Protein AF-A0A9W9ZN66-F1 (afdb_monomer)

Sequence (258 aa):
MEPLLRRCVFSQPGNLDSSRASLVVFNRKEPYQWNRPKGHKHRVNIYQVVLPGTAGQPAITRLIDTRTTAAQGTESFDIRPAVEHWALNRDENFGLEVHLVTNGDSPSVHVNTDDEATTDRKPHLVTFSHDGTQHVYRRRKRRNTGNRPITKASSYCQRLPLYVNFVEVGWNDWIVAPPGYHAFYCNGECPFPIADHLNTTNHAIVQTLMNSVNADLVPRACCVPTTLNPISMLFMNEHTKVVLKNYQDMEVDGCGCR

pLDDT: mean 73.58, std 19.24, range [23.36, 97.44]

Radius of gyration: 25.67 Å; Cα contacts (8 Å, |Δi|>4): 445; chains: 1; bounding box: 67×59×75 Å

Nearest PDB structures (foldseek):
  6z3j-assembly1_A  TM=9.635E-01  e=3.483E-13  Homo sapiens
  7zjf-assembly1_A  TM=9.605E-01  e=2.970E-13  Homo sapiens
  1lx5-assembly1_A-2  TM=9.815E-01  e=1.624E-12  Homo sapiens
  3qb4-assembly3_C  TM=9.675E-01  e=2.483E-12  Homo sapiens
  7zjf-assembly1_B  TM=9.344E-01  e=1.385E-12  Homo sapiens

InterPro domains:
  IPR001111 TGF-beta, propeptide [PF00688] (19-128)
  IPR001839 Transforming growth factor-beta, C-terminal [PF00019] (157-257)
  IPR001839 Transforming growth factor-beta, C-terminal [PS51362] (139-258)
  IPR001839 Transforming growth factor-beta, C-terminal [SM00204] (157-258)
  IPR015615 Transforming growth factor-beta-like [PTHR11848] (15-258)
  IPR017948 Transforming growth factor beta, conserved site [PS00250] (175-190)
  IPR029034 Cystine-knot cytokine [G3DSA:2.10.90.10] (145-258)
  IPR029034 Cystine-knot cytokine [SSF57501] (152-258)

Foldseek 3Di:
DDDPWDFDQDDDDLDAPFPFKKKKAFDDDDPPPPDDPQDWKKKKWKWAQQAPADVPGHTDIDTQFMDTDSDGTMDITTPVVVNVVCSVVVVRRRGMTMWIGTDDDDTPDDQDPPVPPDPVRDIDMDTDGDPDPDDPPPPPDPDDPDPDPPPPPFDAKDWAWDKAQCVVVVNVVWWVDDRIGTAIFIGGDQAPPGDPVQPDDPVQNVQNVVCVVPVVPGPHFGKGAPDAAWDWTWTQDPVRDTDIDIDTRRHGDHIHTD

Structure (mmCIF, N/CA/C/O backbone):
data_AF-A0A9W9ZN66-F1
#
_entry.id   AF-A0A9W9ZN66-F1
#
loop_
_atom_site.group_PDB
_atom_site.id
_atom_site.type_symbol
_atom_site.label_atom_id
_atom_site.label_alt_id
_atom_site.label_comp_id
_atom_site.label_asym_id
_atom_site.label_entity_id
_atom_site.label_seq_id
_atom_site.pdbx_PDB_ins_code
_atom_site.Cartn_x
_atom_site.Cartn_y
_atom_site.Cartn_z
_atom_site.occupancy
_atom_site.B_iso_or_equiv
_atom_site.auth_seq_id
_atom_site.auth_comp_id
_atom_site.auth_asym_id
_atom_site.auth_atom_id
_atom_site.pdbx_PDB_model_num
ATOM 1 N N . MET A 1 1 ? 19.916 22.962 -36.634 1.00 24.89 1 MET A N 1
ATOM 2 C CA . MET A 1 1 ? 20.246 21.842 -35.730 1.00 24.89 1 MET A CA 1
ATOM 3 C C . MET A 1 1 ? 19.047 21.652 -34.828 1.00 24.89 1 MET A C 1
ATOM 5 O O . MET A 1 1 ? 18.787 22.520 -34.006 1.00 24.89 1 MET A O 1
ATOM 9 N N . GLU A 1 2 ? 18.249 20.620 -35.086 1.00 23.36 2 GLU A N 1
ATOM 10 C CA . GLU A 1 2 ? 17.071 20.311 -34.273 1.00 23.36 2 GLU A CA 1
ATOM 11 C C . GLU A 1 2 ? 17.513 19.841 -32.880 1.00 23.36 2 GLU A C 1
ATOM 13 O O . GLU A 1 2 ? 18.383 18.969 -32.785 1.00 23.36 2 GLU A O 1
ATOM 18 N N . PRO A 1 3 ? 16.958 20.403 -31.795 1.00 26.00 3 PRO A N 1
ATOM 19 C CA . PRO A 1 3 ? 17.178 19.859 -30.468 1.00 26.00 3 PRO A CA 1
ATOM 20 C C . PRO A 1 3 ? 16.504 18.486 -30.401 1.00 26.00 3 PRO A C 1
ATOM 22 O O . PRO A 1 3 ? 15.332 18.347 -30.750 1.00 26.00 3 PRO A O 1
ATOM 25 N N . LEU A 1 4 ? 17.240 17.464 -29.959 1.00 33.03 4 LEU A N 1
ATOM 26 C CA . LEU A 1 4 ? 16.703 16.125 -29.708 1.00 33.03 4 LEU A CA 1
ATOM 27 C C . LEU A 1 4 ? 15.744 16.173 -28.503 1.00 33.03 4 LEU A C 1
ATOM 29 O O . LEU A 1 4 ? 16.100 15.792 -27.389 1.00 33.03 4 LEU A O 1
ATOM 33 N N . LEU A 1 5 ? 14.519 16.657 -28.727 1.00 36.25 5 LEU A N 1
ATOM 34 C CA . LEU A 1 5 ? 13.386 16.503 -27.820 1.00 36.25 5 LEU A CA 1
ATOM 35 C C . LEU A 1 5 ? 13.066 15.009 -27.720 1.00 36.25 5 LEU A C 1
ATOM 37 O O . LEU A 1 5 ? 12.638 14.387 -28.694 1.00 36.25 5 LEU A O 1
ATOM 41 N N . ARG A 1 6 ? 13.273 14.413 -26.545 1.00 58.19 6 ARG A N 1
ATOM 42 C CA . ARG A 1 6 ? 12.904 13.015 -26.303 1.00 58.19 6 ARG A CA 1
ATOM 43 C C . ARG A 1 6 ? 11.652 12.957 -25.450 1.00 58.19 6 ARG A C 1
ATOM 45 O O . ARG A 1 6 ? 11.676 13.223 -24.253 1.00 58.19 6 ARG A O 1
ATOM 52 N N . ARG A 1 7 ? 10.560 12.617 -26.127 1.00 51.38 7 ARG A N 1
ATOM 53 C CA . ARG A 1 7 ? 9.210 12.494 -25.593 1.00 51.38 7 ARG A CA 1
ATOM 54 C C . ARG A 1 7 ? 9.009 11.071 -25.086 1.00 51.38 7 ARG A C 1
ATOM 56 O O . ARG A 1 7 ? 8.934 10.138 -25.882 1.00 51.38 7 ARG A O 1
ATOM 63 N N . CYS A 1 8 ? 8.950 10.894 -23.771 1.00 55.22 8 CYS A N 1
ATOM 64 C CA . CYS A 1 8 ? 8.661 9.588 -23.180 1.00 55.22 8 CYS A CA 1
ATOM 65 C C . CYS A 1 8 ? 7.147 9.447 -23.001 1.00 55.22 8 CYS A C 1
ATOM 67 O O . CYS A 1 8 ? 6.567 10.138 -22.164 1.00 55.22 8 CYS A O 1
ATOM 69 N N . VAL A 1 9 ? 6.509 8.576 -23.787 1.00 55.25 9 VAL A N 1
ATOM 70 C CA . VAL A 1 9 ? 5.092 8.220 -23.616 1.00 55.25 9 VAL A CA 1
ATOM 71 C C . VAL A 1 9 ? 5.032 6.892 -22.873 1.00 55.25 9 VAL A C 1
ATOM 73 O O . VAL A 1 9 ? 5.462 5.863 -23.390 1.00 55.25 9 VAL A O 1
ATOM 76 N N . PHE A 1 10 ? 4.527 6.920 -21.644 1.00 58.47 10 PHE A N 1
ATOM 77 C CA . PHE A 1 10 ? 4.387 5.728 -20.812 1.00 58.47 10 PHE A CA 1
ATOM 78 C C . PHE A 1 10 ? 2.980 5.141 -20.972 1.00 58.47 10 PHE A C 1
ATOM 80 O O . PHE A 1 10 ? 1.990 5.873 -20.915 1.00 58.47 10 PHE A O 1
ATOM 87 N N . SER A 1 11 ? 2.881 3.820 -21.152 1.00 51.31 11 SER A N 1
ATOM 88 C CA . SER A 1 11 ? 1.603 3.099 -21.131 1.00 51.31 11 SER A CA 1
ATOM 89 C C . SER A 1 11 ? 1.054 3.050 -19.702 1.00 51.31 11 SER A C 1
ATOM 91 O O . SER A 1 11 ? 1.737 2.558 -18.804 1.00 51.31 11 SER A O 1
ATOM 93 N N . GLN A 1 12 ? -0.163 3.554 -19.477 1.00 54.62 12 GLN A N 1
ATOM 94 C CA . GLN A 1 12 ? -0.757 3.606 -18.136 1.00 54.62 12 GLN A CA 1
ATOM 95 C C . GLN A 1 12 ? -1.215 2.226 -17.620 1.00 54.62 12 GLN A C 1
ATOM 97 O O . GLN A 1 12 ? -1.809 1.456 -18.383 1.00 54.62 12 GLN A O 1
ATOM 102 N N . PRO A 1 13 ? -1.048 1.938 -16.313 1.00 47.19 13 PRO A N 1
ATOM 103 C CA . PRO A 1 13 ? -1.754 0.851 -15.645 1.00 47.19 13 PRO A CA 1
ATOM 104 C C . PRO A 1 13 ? -3.253 1.177 -15.509 1.00 47.19 13 PRO A C 1
ATOM 106 O O . PRO A 1 13 ? -3.644 2.313 -15.255 1.00 47.19 13 PRO A O 1
ATOM 109 N N . GLY A 1 14 ? -4.110 0.172 -15.707 1.00 44.06 14 GLY A N 1
ATOM 110 C CA . GLY A 1 14 ? -5.547 0.334 -15.971 1.00 44.06 14 GLY A CA 1
ATOM 111 C C . GLY A 1 14 ? -6.444 0.816 -14.821 1.00 44.06 14 GLY A C 1
ATOM 112 O O . GLY A 1 14 ? -7.658 0.854 -15.017 1.00 44.06 14 GLY A O 1
ATOM 113 N N . ASN A 1 15 ? -5.901 1.163 -13.653 1.00 50.00 15 ASN A N 1
ATOM 114 C CA . ASN A 1 15 ? -6.673 1.670 -12.519 1.00 50.00 15 ASN A CA 1
ATOM 115 C C . ASN A 1 15 ? -5.752 2.512 -11.629 1.00 50.00 15 ASN A C 1
ATOM 117 O O . ASN A 1 15 ? -4.824 1.972 -11.033 1.00 50.00 15 ASN A O 1
ATOM 121 N N . LEU A 1 16 ? -5.938 3.831 -11.611 1.00 50.59 16 LEU A N 1
ATOM 122 C CA . LEU A 1 16 ? -4.924 4.741 -11.094 1.00 50.59 16 LEU A CA 1
ATOM 123 C C . LEU A 1 16 ? -5.516 5.757 -10.122 1.00 50.59 16 LEU A C 1
ATOM 125 O O . LEU A 1 16 ? -5.744 6.909 -10.470 1.00 50.59 16 LEU A O 1
ATOM 129 N N . ASP A 1 17 ? -5.734 5.317 -8.888 1.00 53.12 17 ASP A N 1
ATOM 130 C CA .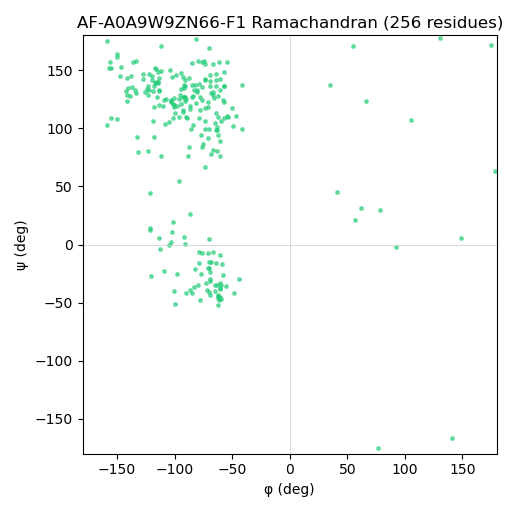 ASP A 1 17 ? -5.866 6.221 -7.746 1.00 53.12 17 ASP A CA 1
ATOM 131 C C . ASP A 1 17 ? -4.451 6.465 -7.190 1.00 53.12 17 ASP A C 1
ATOM 133 O O . ASP A 1 17 ? -3.983 5.773 -6.280 1.00 53.12 17 ASP A O 1
ATOM 137 N N . SER A 1 18 ? -3.675 7.309 -7.886 1.00 52.31 18 SER A N 1
ATOM 138 C CA . SER A 1 18 ? -2.222 7.419 -7.683 1.00 52.31 18 SER A CA 1
ATOM 139 C C . SER A 1 18 ? -1.896 8.222 -6.424 1.00 52.31 18 SER A C 1
ATOM 141 O O . SER A 1 18 ? -1.729 9.435 -6.480 1.00 52.31 18 SER A O 1
ATOM 143 N N . SER A 1 19 ? -1.695 7.552 -5.291 1.00 56.56 19 SER A N 1
ATOM 144 C CA . SER A 1 19 ? -1.222 8.213 -4.065 1.00 56.56 19 SER A CA 1
ATOM 145 C C . SER A 1 19 ? 0.157 8.874 -4.253 1.00 56.56 19 SER A C 1
ATOM 147 O O . SER A 1 19 ? 0.413 9.940 -3.692 1.00 56.56 19 SER A O 1
ATOM 149 N N . ARG A 1 20 ? 1.031 8.291 -5.092 1.00 67.69 20 ARG A N 1
ATOM 150 C CA . ARG A 1 20 ? 2.332 8.849 -5.526 1.00 67.69 20 ARG A CA 1
ATOM 151 C C . ARG A 1 20 ? 2.664 8.419 -6.957 1.00 67.69 20 ARG A C 1
ATOM 153 O O . ARG A 1 20 ? 2.377 7.284 -7.326 1.00 67.69 20 ARG A O 1
ATOM 160 N N . ALA A 1 21 ? 3.314 9.278 -7.743 1.00 75.88 21 ALA A N 1
ATOM 161 C CA . ALA A 1 21 ? 3.924 8.891 -9.017 1.00 75.88 21 ALA A CA 1
ATOM 162 C C . ALA A 1 21 ? 5.274 9.586 -9.206 1.00 75.88 21 ALA A C 1
ATOM 164 O O . ALA A 1 21 ? 5.394 10.787 -8.966 1.00 75.88 21 ALA A O 1
ATOM 165 N N . SER A 1 22 ? 6.294 8.847 -9.634 1.00 81.88 22 SER A N 1
ATOM 166 C CA . SER A 1 22 ? 7.646 9.380 -9.774 1.00 81.88 22 SER A CA 1
ATOM 167 C C . SER A 1 22 ? 8.323 8.934 -11.065 1.00 81.88 22 SER A C 1
ATOM 169 O O . SER A 1 22 ? 8.270 7.762 -11.436 1.00 81.88 22 SER A O 1
ATOM 171 N N . LEU A 1 23 ? 8.979 9.882 -11.735 1.00 79.19 23 LEU A N 1
ATOM 172 C CA . LEU A 1 23 ? 9.873 9.622 -12.858 1.00 79.19 23 LEU A CA 1
ATOM 173 C C . LEU A 1 23 ? 11.290 9.460 -12.324 1.00 79.19 23 LEU A C 1
ATOM 175 O O . LEU A 1 23 ? 11.797 10.341 -11.628 1.00 79.19 23 LEU A O 1
ATOM 179 N N . VAL A 1 24 ? 11.931 8.355 -12.680 1.00 77.12 24 VAL A N 1
ATOM 180 C CA . VAL A 1 24 ? 13.299 8.049 -12.269 1.00 77.12 24 VAL A CA 1
ATOM 181 C C . VAL A 1 24 ? 14.254 8.321 -13.433 1.00 77.12 24 VAL A C 1
ATOM 183 O O . VAL A 1 24 ? 14.090 7.755 -14.513 1.00 77.12 24 VAL A O 1
ATOM 186 N N . VAL A 1 25 ? 15.248 9.193 -13.231 1.00 72.56 25 VAL A N 1
ATOM 187 C CA . VAL A 1 25 ? 16.230 9.612 -14.250 1.00 72.56 25 VAL A CA 1
ATOM 188 C C . VAL A 1 25 ? 17.650 9.329 -13.760 1.00 72.56 25 VAL A C 1
ATOM 190 O O . VAL A 1 25 ? 17.991 9.618 -12.615 1.00 72.56 25 VAL A O 1
ATOM 193 N N . PHE A 1 26 ? 18.500 8.784 -14.632 1.00 66.38 26 PHE A N 1
ATOM 194 C CA . PHE A 1 26 ? 19.890 8.455 -14.312 1.00 66.38 26 PHE A CA 1
ATOM 195 C C . PHE A 1 26 ? 20.869 9.518 -14.836 1.00 66.38 26 PHE A C 1
ATOM 197 O O . PHE A 1 26 ? 20.876 9.819 -16.031 1.00 66.38 26 PHE A O 1
ATOM 204 N N . ASN A 1 27 ? 21.726 10.057 -13.961 1.00 64.88 27 ASN A N 1
ATOM 205 C CA . ASN A 1 27 ? 22.726 11.073 -14.303 1.00 64.88 27 ASN A CA 1
ATOM 206 C C . ASN A 1 27 ? 24.150 10.481 -14.415 1.00 64.88 27 ASN A C 1
ATOM 208 O O . ASN A 1 27 ? 24.675 9.908 -13.453 1.00 64.88 27 ASN A O 1
ATOM 212 N N . ARG A 1 28 ? 24.813 10.657 -15.569 1.00 58.59 28 ARG A N 1
ATOM 213 C CA . ARG A 1 28 ? 26.176 10.156 -15.855 1.00 58.59 28 ARG A CA 1
ATOM 214 C C . ARG A 1 28 ? 27.227 11.267 -15.661 1.00 58.59 28 ARG A C 1
ATOM 216 O O . ARG A 1 28 ? 26.979 12.406 -16.029 1.00 58.59 28 ARG A O 1
ATOM 223 N N . LYS A 1 29 ? 28.446 10.940 -15.186 1.00 48.53 29 LYS A N 1
ATOM 224 C CA . LYS A 1 29 ? 29.627 11.809 -15.429 1.00 48.53 29 LYS A CA 1
ATOM 225 C C . LYS A 1 29 ? 30.209 11.506 -16.800 1.00 48.53 29 LYS A C 1
ATOM 227 O O . LYS A 1 29 ? 30.467 10.343 -17.112 1.00 48.53 29 LYS A O 1
ATOM 232 N N . GLU A 1 30 ? 30.498 12.545 -17.570 1.00 50.84 30 GLU A N 1
ATOM 233 C CA . GLU A 1 30 ? 31.308 12.394 -18.772 1.00 50.84 30 GLU A CA 1
ATOM 234 C C . GLU A 1 30 ? 32.741 11.942 -18.428 1.00 50.84 30 GLU A C 1
ATOM 236 O O . GLU A 1 30 ? 33.352 12.482 -17.501 1.00 50.84 30 GLU A O 1
ATOM 241 N N . PRO A 1 31 ? 33.308 10.978 -19.176 1.00 40.44 31 PRO A N 1
ATOM 242 C CA . PRO A 1 31 ? 34.601 10.369 -18.856 1.00 40.44 31 PRO A CA 1
ATOM 243 C C . PRO A 1 31 ? 35.828 11.281 -19.067 1.00 40.44 31 PRO A C 1
ATOM 245 O O . PRO A 1 31 ? 36.924 10.908 -18.656 1.00 40.44 31 PRO A O 1
ATOM 248 N N . TYR A 1 32 ? 35.676 12.473 -19.655 1.00 42.94 32 TYR A N 1
ATOM 249 C CA . TYR A 1 32 ? 36.801 13.353 -20.019 1.00 42.94 32 TYR A CA 1
ATOM 250 C C . TYR A 1 32 ? 37.037 14.561 -19.093 1.00 42.94 32 TYR A C 1
ATOM 252 O O . TYR A 1 32 ? 37.957 15.342 -19.327 1.00 42.94 32 TYR A O 1
ATOM 260 N N . GLN A 1 33 ? 36.269 14.735 -18.014 1.00 49.53 33 GLN A N 1
ATOM 261 C CA . GLN A 1 33 ? 36.349 15.945 -17.178 1.00 49.53 33 GLN A CA 1
ATOM 262 C C . GLN A 1 33 ? 37.245 15.789 -15.930 1.00 49.53 33 GLN A C 1
ATOM 264 O O . GLN A 1 33 ? 36.816 16.066 -14.812 1.00 49.53 33 GLN A O 1
ATOM 269 N N . TRP A 1 34 ? 38.508 15.384 -16.106 1.00 45.19 34 TRP A N 1
ATOM 270 C CA . TRP A 1 34 ? 39.480 15.251 -15.001 1.00 45.19 34 TRP A CA 1
ATOM 271 C C . TRP A 1 34 ? 39.941 16.592 -14.392 1.00 45.19 34 TRP A C 1
ATOM 273 O O . TRP A 1 34 ? 40.458 16.598 -13.280 1.00 45.19 34 TRP A O 1
ATOM 283 N N . ASN A 1 35 ? 39.700 17.725 -15.070 1.00 43.06 35 ASN A N 1
ATOM 284 C CA . ASN A 1 35 ? 40.243 19.042 -14.694 1.00 43.06 35 ASN A CA 1
ATOM 285 C C . ASN A 1 35 ? 39.203 20.147 -14.415 1.00 43.06 35 ASN A C 1
ATOM 287 O O . ASN A 1 35 ? 39.575 21.318 -14.343 1.00 43.06 35 ASN A O 1
ATOM 291 N N . ARG A 1 36 ? 37.908 19.837 -14.245 1.00 47.62 36 ARG A N 1
ATOM 292 C CA . ARG A 1 36 ? 36.922 20.866 -13.849 1.00 47.62 36 ARG A CA 1
ATOM 293 C C . ARG A 1 36 ? 36.772 20.940 -12.324 1.00 47.62 36 ARG A C 1
ATOM 295 O O . ARG A 1 36 ? 36.718 19.892 -11.675 1.00 47.62 36 ARG A O 1
ATOM 302 N N . PRO A 1 37 ? 36.706 22.150 -11.731 1.00 43.03 37 PRO A N 1
ATOM 303 C CA . PRO A 1 37 ? 36.569 22.304 -10.289 1.00 43.03 37 PRO A CA 1
ATOM 304 C C . PRO A 1 37 ? 35.315 21.574 -9.790 1.00 43.03 37 PRO A C 1
ATOM 306 O O . PRO A 1 37 ? 34.245 21.635 -10.397 1.00 43.03 37 PRO A O 1
ATOM 309 N N . LYS A 1 38 ? 35.461 20.853 -8.672 1.00 49.19 38 LYS A N 1
ATOM 310 C CA . LYS A 1 38 ? 34.361 20.165 -7.984 1.00 49.19 38 LYS A CA 1
ATOM 311 C C . LYS A 1 38 ? 33.254 21.182 -7.676 1.00 49.19 38 LYS A C 1
ATOM 313 O O . LYS A 1 38 ? 33.452 22.037 -6.821 1.00 49.19 38 LYS A O 1
ATOM 318 N N . GLY A 1 39 ? 32.099 21.083 -8.343 1.00 53.22 39 GLY A N 1
ATOM 319 C CA . GLY A 1 39 ? 30.930 21.894 -7.979 1.00 53.22 39 GLY A CA 1
ATOM 320 C C . GLY A 1 39 ? 29.960 22.313 -9.084 1.00 53.22 39 GLY A C 1
ATOM 321 O O . GLY A 1 39 ? 29.039 23.068 -8.773 1.00 53.22 39 GLY A O 1
ATOM 322 N N . HIS A 1 40 ? 30.104 21.867 -10.338 1.00 61.25 40 HIS A N 1
ATOM 323 C CA . HIS A 1 40 ? 29.108 22.195 -11.364 1.00 61.25 40 HIS A CA 1
ATOM 324 C C . HIS A 1 40 ? 27.757 21.551 -11.023 1.00 61.25 40 HIS A C 1
ATOM 326 O O . HIS A 1 40 ? 27.567 20.341 -11.121 1.00 61.25 40 HIS A O 1
ATOM 332 N N . LYS A 1 41 ? 26.833 22.391 -10.555 1.00 67.19 41 LYS A N 1
ATOM 333 C CA . LYS A 1 41 ? 25.432 22.048 -10.340 1.00 67.19 41 LYS A CA 1
ATOM 334 C C . LYS A 1 41 ? 24.711 22.123 -11.679 1.00 67.19 41 LYS A C 1
ATOM 336 O O . LYS A 1 41 ? 24.849 23.112 -12.400 1.00 67.19 41 LYS A O 1
ATOM 341 N N . HIS A 1 42 ? 23.919 21.106 -11.974 1.00 72.81 42 HIS A N 1
ATOM 342 C CA . HIS A 1 42 ? 23.046 21.063 -13.139 1.00 72.81 42 HIS A CA 1
ATOM 343 C C . HIS A 1 42 ? 21.599 21.051 -12.660 1.00 72.81 42 HIS A C 1
ATOM 345 O O . HIS A 1 42 ? 21.283 20.421 -11.649 1.00 72.81 42 HIS A O 1
ATOM 351 N N . ARG A 1 43 ? 20.722 21.778 -13.352 1.00 79.00 43 ARG A N 1
ATOM 352 C CA . ARG A 1 43 ? 19.290 21.795 -13.049 1.00 79.00 43 ARG A CA 1
ATOM 353 C C . ARG A 1 43 ? 18.558 20.910 -14.047 1.00 79.00 43 ARG A C 1
ATOM 355 O O . ARG A 1 43 ? 18.644 21.140 -15.248 1.00 79.00 43 ARG A O 1
ATOM 362 N N . VAL A 1 44 ? 17.863 19.906 -13.535 1.00 81.00 44 VAL A N 1
ATOM 363 C CA . VAL A 1 44 ? 16.988 19.023 -14.301 1.00 81.00 44 VAL A CA 1
ATOM 364 C C . VAL A 1 44 ? 15.567 19.552 -14.173 1.00 81.00 44 VAL A C 1
ATOM 366 O O . VAL A 1 44 ? 15.078 19.708 -13.055 1.00 81.00 44 VAL A O 1
ATOM 369 N N . ASN A 1 45 ? 14.917 19.803 -15.303 1.00 83.81 45 ASN A N 1
ATOM 370 C CA . ASN A 1 45 ? 13.523 20.219 -15.381 1.00 83.81 45 ASN A CA 1
ATOM 371 C C . ASN A 1 45 ? 12.700 19.112 -16.048 1.00 83.81 45 ASN A C 1
ATOM 373 O O . ASN A 1 45 ? 13.083 18.618 -17.111 1.00 83.81 45 ASN A O 1
ATOM 377 N N . ILE A 1 46 ? 11.562 18.763 -15.456 1.00 84.88 46 ILE A N 1
ATOM 378 C CA . ILE A 1 46 ? 10.614 17.782 -15.989 1.00 84.88 46 ILE A CA 1
ATOM 379 C C . ILE A 1 46 ? 9.360 18.509 -16.450 1.00 84.88 46 ILE A C 1
ATOM 381 O O . ILE A 1 46 ? 8.719 19.206 -15.663 1.00 84.88 46 ILE A O 1
ATOM 385 N N . TYR A 1 47 ? 8.990 18.324 -17.711 1.00 82.31 47 TYR A N 1
ATOM 386 C CA . TYR A 1 47 ? 7.834 18.960 -18.325 1.00 82.31 47 TYR A CA 1
ATOM 387 C C . TYR A 1 47 ? 6.792 17.934 -18.775 1.00 82.31 47 TYR A C 1
ATOM 389 O O . TYR A 1 47 ? 7.127 16.910 -19.365 1.00 82.31 47 TYR A O 1
ATOM 397 N N . GLN A 1 48 ? 5.517 18.249 -18.552 1.00 84.12 48 GLN A N 1
ATOM 398 C CA . GLN A 1 48 ? 4.380 17.607 -19.204 1.00 84.12 48 GLN A CA 1
ATOM 399 C C . GLN A 1 48 ? 4.203 18.211 -20.591 1.00 84.12 48 GLN A C 1
ATOM 401 O O . GLN A 1 48 ? 4.117 19.435 -20.711 1.00 84.12 48 GLN A O 1
ATOM 406 N N . VAL A 1 49 ? 4.062 17.387 -21.624 1.00 80.75 49 VAL A N 1
ATOM 407 C CA . VAL A 1 49 ? 3.584 17.874 -22.921 1.00 80.75 49 VAL A CA 1
ATOM 408 C C . VAL A 1 49 ? 2.067 18.038 -22.823 1.00 80.75 49 VAL A C 1
ATOM 410 O O . VAL A 1 49 ? 1.351 17.068 -22.602 1.00 80.75 49 VAL A O 1
ATOM 413 N N . VAL A 1 50 ? 1.579 19.272 -22.936 1.00 82.50 50 VAL A N 1
ATOM 414 C CA . VAL A 1 50 ? 0.142 19.599 -22.896 1.00 82.50 50 VAL A CA 1
ATOM 415 C C . VAL A 1 50 ? -0.443 19.552 -24.300 1.00 82.50 50 VAL A C 1
ATOM 417 O O . VAL A 1 50 ? -1.524 19.012 -24.498 1.00 82.50 50 VAL A O 1
ATOM 420 N N . LEU A 1 51 ? 0.291 20.077 -25.285 1.00 77.06 51 LEU A N 1
ATOM 421 C CA . LEU A 1 51 ? -0.058 19.957 -26.697 1.00 77.06 51 LEU A CA 1
ATOM 422 C C . LEU A 1 51 ? 1.184 19.558 -27.497 1.00 77.06 51 LEU A C 1
ATOM 424 O O . LEU A 1 51 ? 2.235 20.191 -27.345 1.00 77.06 51 LEU A O 1
ATOM 428 N N . PRO A 1 52 ? 1.092 18.521 -28.347 1.00 77.25 52 PRO A N 1
ATOM 429 C CA . PRO A 1 52 ? 2.190 18.148 -29.221 1.00 77.25 52 PRO A CA 1
ATOM 430 C C . PRO A 1 52 ? 2.485 19.268 -30.221 1.00 77.25 52 PRO A C 1
ATOM 432 O O . PRO A 1 52 ? 1.570 19.896 -30.750 1.00 77.25 52 PRO A O 1
ATOM 435 N N . GLY A 1 53 ? 3.767 19.490 -30.508 1.00 73.69 53 GLY A N 1
ATOM 436 C CA . GLY A 1 53 ? 4.173 20.393 -31.581 1.00 73.69 53 GLY A CA 1
ATOM 437 C C . GLY A 1 53 ? 3.705 19.877 -32.943 1.00 73.69 53 GLY A C 1
ATOM 438 O O . GLY A 1 53 ? 3.650 18.668 -33.177 1.00 73.69 53 GLY A O 1
ATOM 439 N N . THR A 1 54 ? 3.377 20.798 -33.842 1.00 76.38 54 THR A N 1
ATOM 440 C CA . THR A 1 54 ? 3.088 20.513 -35.257 1.00 76.38 54 THR A CA 1
ATOM 441 C C . THR A 1 54 ? 4.197 21.104 -36.126 1.00 76.38 54 THR A C 1
ATOM 443 O O . THR A 1 54 ? 5.071 21.807 -35.622 1.00 76.38 54 THR A O 1
ATOM 446 N N . ALA A 1 55 ? 4.228 20.796 -37.426 1.00 64.25 55 ALA A N 1
ATOM 447 C CA . ALA A 1 55 ? 5.287 21.274 -38.316 1.00 64.25 55 ALA A CA 1
ATOM 448 C C . ALA A 1 55 ? 5.432 22.811 -38.244 1.00 64.25 55 ALA A C 1
ATOM 450 O O . ALA A 1 55 ? 4.560 23.548 -38.697 1.00 64.25 55 ALA A O 1
ATOM 451 N N . GLY A 1 56 ? 6.535 23.283 -37.651 1.00 66.62 56 GLY A N 1
ATOM 452 C CA . GLY A 1 56 ? 6.840 24.708 -37.468 1.00 66.62 56 GLY A CA 1
ATOM 453 C C . GLY A 1 56 ? 6.385 25.336 -36.142 1.00 66.62 56 GLY A C 1
ATOM 454 O O . GLY A 1 56 ? 6.697 26.502 -35.909 1.00 66.62 56 GLY A O 1
ATOM 455 N N . GLN A 1 57 ? 5.706 24.600 -35.256 1.00 71.12 57 GLN A N 1
ATOM 456 C CA . GLN A 1 57 ? 5.301 25.077 -33.928 1.00 71.12 57 GLN A CA 1
ATOM 457 C C . GLN A 1 57 ? 5.848 24.166 -32.817 1.00 71.12 57 GLN A C 1
ATOM 459 O O . GLN A 1 57 ? 5.654 22.948 -32.880 1.00 71.12 57 GLN A O 1
ATOM 464 N N . PRO A 1 58 ? 6.520 24.721 -31.787 1.00 73.88 58 PRO A N 1
ATOM 465 C CA . PRO A 1 58 ? 7.028 23.923 -30.678 1.00 73.88 58 PRO A CA 1
ATOM 466 C C . PRO A 1 58 ? 5.878 23.328 -29.859 1.00 73.88 58 PRO A C 1
ATOM 468 O O . PRO A 1 58 ? 4.770 23.866 -29.826 1.00 73.88 58 PRO A O 1
ATOM 471 N N . ALA A 1 59 ? 6.154 22.217 -29.177 1.00 74.88 59 ALA A N 1
ATOM 472 C CA . ALA A 1 59 ? 5.210 21.635 -28.234 1.00 74.88 59 ALA A CA 1
ATOM 473 C C . ALA A 1 59 ? 4.903 22.621 -27.098 1.00 74.88 59 ALA A C 1
ATOM 475 O O . ALA A 1 59 ? 5.789 23.332 -26.617 1.00 74.88 59 ALA A O 1
ATOM 476 N N . ILE A 1 60 ? 3.647 22.652 -26.649 1.00 77.94 60 ILE A N 1
ATOM 477 C CA . ILE A 1 60 ? 3.269 23.420 -25.463 1.00 77.94 60 ILE A CA 1
ATOM 478 C C . ILE A 1 60 ? 3.494 22.523 -24.257 1.00 77.94 60 ILE A C 1
ATOM 480 O O . ILE A 1 60 ? 2.847 21.485 -24.106 1.00 77.94 60 ILE A O 1
ATOM 484 N N . THR A 1 61 ? 4.416 22.940 -23.397 1.00 82.31 61 THR A N 1
ATOM 485 C CA . THR A 1 61 ? 4.872 22.163 -22.246 1.00 82.31 61 THR A CA 1
ATOM 486 C C . THR A 1 61 ? 4.602 22.885 -20.931 1.00 82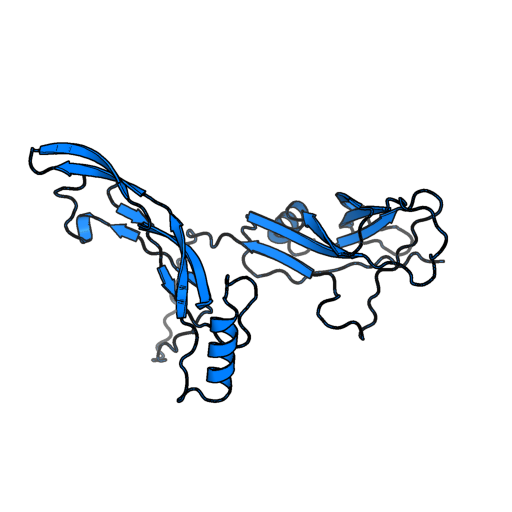.31 61 THR A C 1
ATOM 488 O O . THR A 1 61 ? 4.760 24.103 -20.843 1.00 82.31 61 THR A O 1
ATOM 491 N N . ARG A 1 62 ? 4.277 22.138 -19.874 1.00 84.62 62 ARG A N 1
ATOM 492 C CA . ARG A 1 62 ? 4.100 22.643 -18.506 1.00 84.62 62 ARG A CA 1
ATOM 493 C C . ARG A 1 62 ? 5.165 22.049 -17.590 1.00 84.62 62 ARG A C 1
ATOM 495 O O . ARG A 1 62 ? 5.297 20.834 -17.536 1.00 84.62 62 ARG A O 1
ATOM 502 N N . LEU A 1 63 ? 5.904 22.882 -16.856 1.00 84.62 63 LEU A N 1
ATOM 503 C CA . LEU A 1 63 ? 6.875 22.401 -15.864 1.00 84.62 63 LEU A CA 1
ATOM 504 C C . LEU A 1 63 ? 6.135 21.681 -14.727 1.00 84.62 63 LEU A C 1
ATOM 506 O O . LEU A 1 63 ? 5.218 22.258 -14.140 1.00 84.62 63 LEU A O 1
ATOM 510 N N . ILE A 1 64 ? 6.531 20.443 -14.434 1.00 86.75 64 ILE A N 1
ATOM 511 C CA . ILE A 1 64 ? 5.983 19.635 -13.339 1.00 86.75 64 ILE A CA 1
ATOM 512 C C . ILE A 1 64 ? 6.911 19.693 -12.124 1.00 86.75 64 ILE A C 1
ATOM 514 O O . ILE A 1 64 ? 6.456 20.007 -11.029 1.00 86.75 64 ILE A O 1
ATOM 518 N N . ASP A 1 65 ? 8.204 19.422 -12.322 1.00 85.50 65 ASP A N 1
ATOM 519 C CA . ASP A 1 65 ? 9.189 19.348 -11.239 1.00 85.50 65 ASP A CA 1
ATOM 520 C C . ASP A 1 65 ? 10.571 19.834 -11.709 1.00 85.50 65 ASP A C 1
ATOM 522 O O . ASP A 1 65 ? 10.905 19.771 -12.896 1.00 85.50 65 ASP A O 1
ATOM 526 N N . THR A 1 66 ? 11.383 20.342 -10.782 1.00 88.25 66 THR A N 1
ATOM 527 C CA . THR A 1 66 ? 12.746 20.826 -11.036 1.00 88.25 66 THR A CA 1
ATOM 528 C C . THR A 1 66 ? 13.673 20.480 -9.877 1.00 88.25 66 THR A C 1
ATOM 530 O O . THR A 1 66 ? 13.406 20.815 -8.724 1.00 88.25 66 THR A O 1
ATOM 533 N N . ARG A 1 67 ? 14.851 19.927 -10.180 1.00 83.00 67 ARG A N 1
ATOM 534 C CA . ARG A 1 67 ? 15.881 19.639 -9.173 1.00 83.00 67 ARG A CA 1
ATOM 535 C C . ARG A 1 67 ? 17.261 20.074 -9.634 1.00 83.00 67 ARG A C 1
ATOM 537 O O . ARG A 1 67 ? 17.698 19.762 -10.736 1.00 83.00 67 ARG A O 1
ATOM 544 N N . THR A 1 68 ? 17.980 20.756 -8.749 1.00 82.06 68 THR A N 1
ATOM 545 C CA . THR A 1 68 ? 19.396 21.074 -8.943 1.00 82.06 68 THR A CA 1
ATOM 546 C C . THR A 1 68 ? 20.242 19.984 -8.300 1.00 82.06 68 THR A C 1
ATOM 548 O O . THR A 1 68 ? 20.241 19.855 -7.078 1.00 82.06 68 THR A O 1
ATOM 551 N N . THR A 1 69 ? 20.977 19.218 -9.103 1.00 73.44 69 THR A N 1
ATOM 552 C CA . THR A 1 69 ? 21.839 18.129 -8.632 1.00 73.44 69 THR A CA 1
ATOM 553 C C . THR A 1 69 ? 23.300 18.372 -9.014 1.00 73.44 69 THR A C 1
ATOM 555 O O . THR A 1 69 ? 23.617 18.919 -10.072 1.00 73.44 69 THR A O 1
ATOM 558 N N . ALA A 1 70 ? 24.200 18.014 -8.101 1.00 63.53 70 ALA A N 1
ATOM 559 C CA . ALA A 1 70 ? 25.653 18.006 -8.303 1.00 63.53 70 ALA A CA 1
ATOM 560 C C . ALA A 1 70 ? 26.220 16.577 -8.279 1.00 63.53 70 ALA A C 1
ATOM 562 O O . ALA A 1 70 ? 27.428 16.385 -8.431 1.00 63.53 70 ALA A O 1
ATOM 563 N N . ALA A 1 71 ? 25.364 15.586 -8.010 1.00 55.06 71 ALA A N 1
ATOM 564 C CA . ALA A 1 71 ? 25.758 14.225 -7.699 1.00 55.06 71 ALA A CA 1
ATOM 565 C C . ALA A 1 71 ? 25.522 13.290 -8.890 1.00 55.06 71 ALA A C 1
ATOM 567 O O . ALA A 1 71 ? 24.632 13.488 -9.718 1.00 55.06 71 ALA A O 1
ATOM 568 N N . GLN A 1 72 ? 26.361 12.259 -8.964 1.00 62.16 72 GLN A N 1
ATOM 569 C CA . GLN A 1 72 ? 26.147 11.115 -9.843 1.00 62.16 72 GLN A CA 1
ATOM 570 C C . GLN A 1 72 ? 25.128 10.184 -9.200 1.00 62.16 72 GLN A C 1
ATOM 572 O O . GLN A 1 72 ? 25.240 9.907 -8.006 1.00 62.16 72 GLN A O 1
ATOM 577 N N . GLY A 1 73 ? 24.202 9.656 -9.994 1.00 64.44 73 GLY A N 1
ATOM 578 C CA . GLY A 1 73 ? 23.250 8.662 -9.522 1.00 64.44 73 GLY A CA 1
ATOM 579 C C . GLY A 1 73 ? 21.852 8.854 -10.081 1.00 64.44 73 GLY A C 1
ATOM 580 O O . GLY A 1 73 ? 21.631 9.574 -11.057 1.00 64.44 73 GLY A O 1
ATOM 581 N N . THR A 1 74 ? 20.927 8.148 -9.449 1.00 70.75 74 THR A N 1
ATOM 582 C CA . THR A 1 74 ? 19.518 8.115 -9.809 1.00 70.75 74 THR A CA 1
ATOM 583 C C . THR A 1 74 ? 18.761 9.200 -9.053 1.00 70.75 74 THR A C 1
ATOM 585 O O . THR A 1 74 ? 18.825 9.268 -7.827 1.00 70.75 74 THR A O 1
ATOM 588 N N . GLU A 1 75 ? 18.021 10.025 -9.783 1.00 77.81 75 GLU A N 1
ATOM 589 C CA . GLU A 1 75 ? 17.168 11.080 -9.239 1.00 77.81 75 GLU A CA 1
ATOM 590 C C . GLU A 1 75 ? 15.699 10.746 -9.512 1.00 77.81 75 GLU A C 1
ATOM 592 O O . GLU A 1 75 ? 15.363 10.202 -10.565 1.00 77.81 75 GLU A O 1
ATOM 597 N N . SER A 1 76 ? 14.822 11.071 -8.561 1.00 81.44 76 SER A N 1
ATOM 598 C CA . SER A 1 76 ? 13.371 10.889 -8.689 1.00 81.44 76 SER A CA 1
ATOM 599 C C . SER A 1 76 ? 12.655 12.235 -8.690 1.00 81.44 76 SER A C 1
ATOM 601 O O . SER A 1 76 ? 13.008 13.128 -7.917 1.00 81.44 76 SER A O 1
ATOM 603 N N . PHE A 1 77 ? 11.653 12.356 -9.557 1.00 84.44 77 PHE A N 1
ATOM 604 C CA . PHE A 1 77 ? 10.860 13.566 -9.767 1.00 84.44 77 PHE A CA 1
ATOM 605 C C . PHE A 1 77 ? 9.378 13.262 -9.572 1.00 84.44 77 PHE A C 1
ATOM 607 O O . PHE A 1 77 ? 8.903 12.255 -10.102 1.00 84.44 77 PHE A O 1
ATOM 614 N N . ASP A 1 78 ? 8.650 14.099 -8.829 1.00 83.75 78 ASP A N 1
ATOM 615 C CA . ASP A 1 78 ? 7.205 13.915 -8.628 1.00 83.75 78 ASP A CA 1
ATOM 616 C C . ASP A 1 78 ? 6.462 14.292 -9.912 1.00 83.75 78 ASP A C 1
ATOM 618 O O . ASP A 1 78 ? 6.509 15.431 -10.367 1.00 83.75 78 ASP A O 1
ATOM 622 N N . ILE A 1 79 ? 5.776 13.321 -10.506 1.00 86.56 79 ILE A N 1
ATOM 623 C CA . ILE A 1 79 ? 5.001 13.507 -11.740 1.00 86.56 79 ILE A CA 1
ATOM 624 C C . ILE A 1 79 ? 3.526 13.169 -11.560 1.00 86.56 79 ILE A C 1
ATOM 626 O O . ILE A 1 79 ? 2.779 13.082 -12.537 1.00 86.56 79 ILE A O 1
ATOM 630 N N . ARG A 1 80 ? 3.087 13.015 -10.310 1.00 83.25 80 ARG A N 1
ATOM 631 C CA . ARG A 1 80 ? 1.692 12.770 -9.945 1.00 83.25 80 ARG A CA 1
ATOM 632 C C . ARG A 1 80 ? 0.702 13.722 -10.627 1.00 83.25 80 ARG A C 1
ATOM 634 O O . ARG A 1 80 ? -0.263 13.192 -11.165 1.00 83.25 80 ARG A O 1
ATOM 641 N N . PRO A 1 81 ? 0.945 15.045 -10.760 1.00 85.69 81 PRO A N 1
ATOM 642 C CA . PRO A 1 81 ? -0.007 15.925 -11.443 1.00 85.69 81 PRO A CA 1
ATOM 643 C C . PRO A 1 81 ? -0.261 15.543 -12.910 1.00 85.69 81 PRO A C 1
ATOM 645 O O . PRO A 1 81 ? -1.392 15.607 -13.383 1.00 85.69 81 PRO A O 1
ATOM 648 N N . ALA A 1 82 ? 0.779 15.118 -13.638 1.00 83.00 82 AL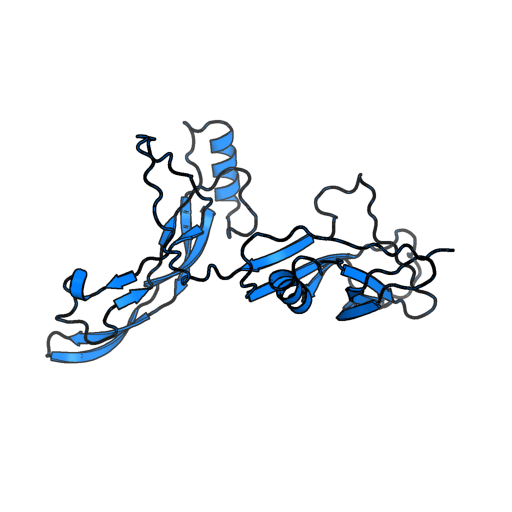A A N 1
ATOM 649 C CA . ALA A 1 82 ? 0.636 14.673 -15.025 1.00 83.00 82 ALA A CA 1
ATOM 650 C C . ALA A 1 82 ? -0.066 13.311 -15.106 1.00 83.00 82 ALA A C 1
ATOM 652 O O . ALA A 1 82 ? -0.907 13.080 -15.969 1.00 83.00 82 ALA A O 1
ATOM 653 N N . VAL A 1 83 ? 0.256 12.424 -14.169 1.00 81.62 83 VAL A N 1
ATOM 654 C CA . VAL A 1 83 ? -0.274 11.064 -14.102 1.00 81.62 83 VAL A CA 1
ATOM 655 C C . VAL A 1 83 ? -1.764 11.041 -13.722 1.00 81.62 83 VAL A C 1
ATOM 657 O O . VAL A 1 83 ? -2.529 10.310 -14.352 1.00 81.62 83 VAL A O 1
ATOM 660 N N . GLU A 1 84 ? -2.189 11.876 -12.770 1.00 80.81 84 GLU A N 1
ATOM 661 C CA . GLU A 1 84 ? -3.601 12.113 -12.423 1.00 80.81 84 GLU A CA 1
ATOM 662 C C . GLU A 1 84 ? -4.373 12.709 -13.608 1.00 80.81 84 GLU A C 1
ATOM 664 O O . GLU A 1 84 ? -5.465 12.245 -13.941 1.00 80.81 84 GLU A O 1
ATOM 669 N N . HIS A 1 85 ? -3.781 13.689 -14.302 1.00 82.25 85 HIS A N 1
ATOM 670 C CA . HIS A 1 85 ? -4.386 14.304 -15.487 1.00 82.25 85 HIS A CA 1
ATOM 671 C C . HIS A 1 85 ? -4.648 13.282 -16.598 1.00 82.25 85 HIS A C 1
ATOM 673 O O . HIS A 1 85 ? -5.750 13.227 -17.143 1.00 82.25 85 HIS A O 1
ATOM 679 N N . TRP A 1 86 ? -3.669 12.431 -16.911 1.00 81.94 86 TRP A N 1
ATOM 680 C CA . TRP A 1 86 ? -3.826 11.385 -17.927 1.00 81.94 86 TRP A CA 1
ATOM 681 C C . TRP A 1 86 ? -4.786 10.275 -17.501 1.00 81.94 86 TRP A C 1
ATOM 683 O O . TRP A 1 86 ? -5.417 9.653 -18.351 1.00 81.94 86 TRP A O 1
ATOM 693 N N . ALA A 1 87 ? -4.902 10.001 -16.196 1.00 75.44 87 ALA A N 1
ATOM 694 C CA . ALA A 1 87 ? -5.845 9.009 -15.684 1.00 75.44 87 ALA A CA 1
ATOM 695 C C . ALA A 1 87 ? -7.300 9.409 -15.978 1.00 75.44 87 ALA A C 1
ATOM 697 O O . ALA A 1 87 ? -8.124 8.544 -16.282 1.00 75.44 87 ALA A O 1
ATOM 698 N N . LEU A 1 88 ? -7.591 10.714 -15.943 1.00 77.62 88 LEU A N 1
ATOM 699 C CA . LEU A 1 88 ? -8.889 11.281 -16.311 1.00 77.62 88 LEU A CA 1
ATOM 700 C C . LEU A 1 88 ? -9.030 11.489 -17.828 1.00 77.62 88 LEU A C 1
ATOM 702 O O . LEU A 1 88 ? -10.107 11.256 -18.375 1.00 77.62 88 LEU A O 1
ATOM 706 N N . ASN A 1 89 ? -7.947 11.872 -18.513 1.00 77.75 89 ASN A N 1
ATOM 707 C CA . ASN A 1 89 ? -7.944 12.265 -19.925 1.00 77.75 89 ASN A CA 1
ATOM 708 C C . ASN A 1 89 ? -6.974 11.394 -20.742 1.00 77.75 89 ASN A C 1
ATOM 710 O O . ASN A 1 89 ? -5.843 11.788 -21.034 1.00 77.75 89 ASN A O 1
ATOM 714 N N . ARG A 1 90 ? -7.418 10.186 -21.117 1.00 69.19 90 ARG A N 1
ATOM 715 C CA . ARG A 1 90 ? -6.564 9.173 -21.775 1.00 69.19 90 ARG A CA 1
ATOM 716 C C . ARG A 1 90 ? -5.951 9.633 -23.098 1.00 69.19 90 ARG A C 1
ATOM 718 O O . ARG A 1 90 ? -4.812 9.276 -23.389 1.00 69.19 90 ARG A O 1
ATOM 725 N N . ASP A 1 91 ? -6.681 10.434 -23.869 1.00 76.50 91 ASP A N 1
ATOM 726 C CA . ASP A 1 91 ? -6.236 10.922 -25.182 1.00 76.50 91 ASP A CA 1
ATOM 727 C C . ASP A 1 91 ? -5.246 12.098 -25.082 1.00 76.50 91 ASP A C 1
ATOM 729 O O . ASP A 1 91 ? -4.655 12.506 -26.080 1.00 76.50 91 ASP A O 1
ATOM 733 N N . GLU A 1 92 ? -5.012 12.616 -23.872 1.00 79.38 92 GLU A N 1
ATOM 734 C CA . GLU A 1 92 ? -4.099 13.733 -23.604 1.00 79.38 92 GLU A CA 1
ATOM 735 C C . GLU A 1 92 ? -2.750 13.273 -23.024 1.00 79.38 92 GLU A C 1
ATOM 737 O O . GLU A 1 92 ? -1.936 14.083 -22.564 1.00 79.38 92 GLU A O 1
ATOM 742 N N . ASN A 1 93 ? -2.472 11.963 -23.045 1.00 79.12 93 ASN A N 1
ATOM 743 C CA . ASN A 1 93 ? -1.149 11.446 -22.712 1.00 79.12 93 ASN A CA 1
ATOM 744 C C . ASN A 1 93 ? -0.170 11.676 -23.862 1.00 79.12 93 ASN A C 1
ATOM 746 O O . ASN A 1 93 ? 0.123 10.817 -24.693 1.00 79.12 93 ASN A O 1
ATOM 750 N N . PHE A 1 94 ? 0.376 12.878 -23.854 1.00 78.50 94 PHE A N 1
ATOM 751 C CA . PHE A 1 94 ? 1.407 13.317 -24.762 1.00 78.50 94 PHE A CA 1
ATOM 752 C C . PHE A 1 94 ? 2.817 13.090 -24.205 1.00 78.50 94 PHE A C 1
ATOM 754 O O . PHE A 1 94 ? 3.772 13.495 -24.850 1.00 78.50 94 PHE A O 1
ATOM 761 N N . GLY A 1 95 ? 2.990 12.425 -23.065 1.00 79.81 95 GLY A N 1
ATOM 762 C CA . GLY A 1 95 ? 4.307 12.110 -22.517 1.00 79.81 95 GLY A CA 1
ATOM 763 C C . GLY A 1 95 ? 5.036 13.274 -21.836 1.00 79.81 95 GLY A C 1
ATOM 764 O O . GLY A 1 95 ? 4.495 14.367 -21.647 1.00 79.81 95 GLY A O 1
ATOM 765 N N . LEU A 1 96 ? 6.277 12.998 -21.428 1.00 81.81 96 LEU A N 1
ATOM 766 C CA . LEU A 1 96 ? 7.143 13.914 -20.675 1.00 81.81 96 LEU A CA 1
ATOM 767 C C . LEU A 1 96 ? 8.389 14.309 -21.463 1.00 81.81 96 LEU A C 1
ATOM 769 O O . LEU A 1 96 ? 8.926 13.506 -22.231 1.00 81.81 96 LEU A O 1
ATOM 773 N N . GLU A 1 97 ? 8.883 15.511 -21.179 1.00 80.38 97 GLU A N 1
ATOM 774 C CA . GLU A 1 97 ? 10.184 16.010 -21.616 1.00 80.38 97 GLU A CA 1
ATOM 775 C C . GLU A 1 97 ? 11.102 16.275 -20.419 1.00 80.38 97 GLU A C 1
ATOM 777 O O . GLU A 1 97 ? 10.678 16.804 -19.391 1.00 80.38 97 GLU A O 1
ATOM 782 N N . VAL A 1 98 ? 12.382 15.932 -20.569 1.00 77.69 98 VAL A N 1
ATOM 783 C CA . VAL A 1 98 ? 13.419 16.127 -19.547 1.00 77.69 98 VAL A CA 1
ATOM 784 C C . VAL A 1 98 ? 14.476 17.070 -20.100 1.00 77.69 98 VAL A C 1
ATOM 786 O O . VAL A 1 98 ? 15.111 16.767 -21.109 1.00 77.69 98 VAL A O 1
ATOM 789 N N . HIS A 1 99 ? 14.663 18.223 -19.461 1.00 75.38 99 HIS A N 1
ATOM 790 C CA . HIS A 1 99 ? 15.628 19.236 -19.892 1.00 75.38 99 HIS A CA 1
ATOM 791 C C . HIS A 1 99 ? 16.749 19.362 -18.860 1.00 75.38 99 HIS A C 1
ATOM 793 O O . HIS A 1 99 ? 16.491 19.501 -17.664 1.00 75.38 99 HIS A O 1
ATOM 799 N N . LEU A 1 100 ? 17.998 19.352 -19.326 1.00 69.88 100 LEU A N 1
ATOM 800 C CA . LEU A 1 100 ? 19.182 19.590 -18.503 1.00 69.88 100 LEU A CA 1
ATOM 801 C C . LEU A 1 100 ? 19.692 21.014 -18.754 1.00 69.88 100 LEU A C 1
ATOM 803 O O . LEU A 1 100 ? 19.984 21.381 -19.891 1.00 69.88 100 LEU A O 1
ATOM 807 N N . VAL A 1 101 ? 19.816 21.809 -17.694 1.00 72.06 101 VAL A N 1
ATOM 808 C CA . VAL A 1 101 ? 20.343 23.177 -17.746 1.00 72.06 101 VAL A CA 1
ATOM 809 C C . VAL A 1 101 ? 21.663 23.237 -16.986 1.00 72.06 101 VAL A C 1
ATOM 811 O O . VAL A 1 101 ? 21.723 22.963 -15.782 1.00 72.06 101 VAL A O 1
ATOM 814 N N . THR A 1 102 ? 22.730 23.612 -17.686 1.00 68.69 102 THR A N 1
ATOM 815 C CA . THR A 1 102 ? 24.069 23.822 -17.127 1.00 68.69 102 THR A CA 1
ATOM 816 C C . THR A 1 102 ? 24.346 25.318 -16.968 1.00 68.69 102 THR A C 1
ATOM 818 O O . THR A 1 102 ? 23.889 26.131 -17.768 1.00 68.69 102 THR A O 1
ATOM 821 N N . ASN A 1 103 ? 25.068 25.710 -15.911 1.00 57.97 103 ASN A N 1
ATOM 822 C CA . ASN A 1 103 ? 25.448 27.111 -15.711 1.00 57.97 103 ASN A CA 1
ATOM 823 C C . ASN A 1 103 ? 26.551 27.481 -16.718 1.00 57.97 103 ASN A C 1
ATOM 825 O O . ASN A 1 103 ? 27.716 27.147 -16.503 1.00 57.97 103 ASN A O 1
ATOM 829 N N . GLY A 1 104 ? 26.157 28.138 -17.809 1.00 54.72 104 GLY A N 1
ATOM 830 C CA . GLY A 1 104 ? 27.023 28.514 -18.927 1.00 54.72 104 GLY A CA 1
ATOM 831 C C . GLY A 1 104 ? 26.784 27.623 -20.145 1.00 54.72 104 GLY A C 1
ATOM 832 O O . GLY A 1 104 ? 27.182 26.463 -20.141 1.00 54.72 104 GLY A O 1
ATOM 833 N N . ASP A 1 105 ? 26.142 28.216 -21.149 1.00 43.28 105 ASP A N 1
ATOM 834 C CA . ASP A 1 105 ? 25.823 27.713 -22.489 1.00 43.28 105 ASP A CA 1
ATOM 835 C C . ASP A 1 105 ? 24.837 26.545 -22.635 1.00 43.28 105 ASP A C 1
ATOM 837 O O . ASP A 1 105 ? 25.031 25.463 -22.101 1.00 43.28 105 ASP A O 1
ATOM 841 N N . SER A 1 106 ? 23.799 26.847 -23.432 1.00 41.88 106 SER A N 1
ATOM 842 C CA . SER A 1 106 ? 22.856 26.024 -24.210 1.00 41.88 106 SER A CA 1
ATOM 843 C C . SER A 1 106 ? 22.402 24.654 -23.662 1.00 41.88 106 SER A C 1
ATOM 845 O O . SER A 1 106 ? 23.217 23.846 -23.230 1.00 41.88 106 SER A O 1
ATOM 847 N N . PRO A 1 107 ? 21.098 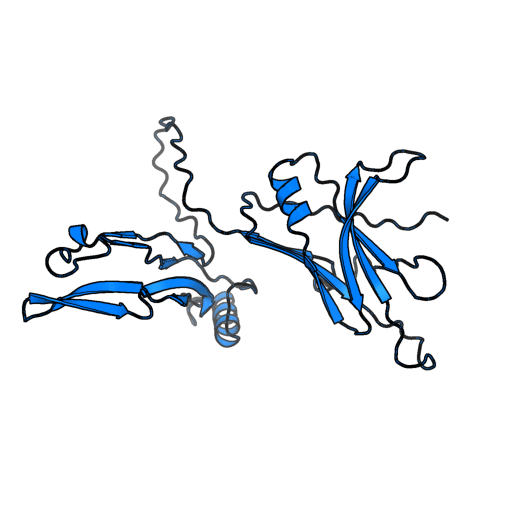24.313 -23.767 1.00 40.41 107 PRO A N 1
ATOM 848 C CA . PRO A 1 107 ? 20.566 23.024 -23.318 1.00 40.41 107 PRO A CA 1
ATOM 849 C C . PRO A 1 107 ? 21.200 21.867 -24.110 1.00 40.41 107 PRO A C 1
ATOM 851 O O . PRO A 1 107 ? 20.754 21.510 -25.198 1.00 40.41 107 PRO A O 1
ATOM 854 N N . SER A 1 108 ? 22.261 21.274 -23.570 1.00 39.00 108 SER A N 1
ATOM 855 C CA . SER A 1 108 ? 22.899 20.069 -24.097 1.00 39.00 108 SER A CA 1
ATOM 856 C C . SER A 1 108 ? 22.196 18.858 -23.489 1.00 39.00 108 SER A C 1
ATOM 858 O O . SER A 1 108 ? 22.584 18.314 -22.457 1.00 39.00 108 SER A O 1
ATOM 860 N N . VAL A 1 109 ? 21.080 18.466 -24.107 1.00 42.69 109 VAL A N 1
ATOM 861 C CA . VAL A 1 109 ? 20.314 17.284 -23.701 1.00 42.69 109 VAL A CA 1
ATOM 862 C C . VAL A 1 109 ? 20.906 16.051 -24.384 1.00 42.69 109 VAL A C 1
ATOM 864 O O . VAL A 1 109 ? 20.610 15.761 -25.540 1.00 42.69 109 VAL A O 1
ATOM 867 N N . HIS A 1 110 ? 21.724 15.299 -23.648 1.00 40.34 110 HIS A N 1
ATOM 868 C CA . HIS A 1 110 ? 22.108 13.933 -24.005 1.00 40.34 110 HIS A CA 1
ATOM 869 C C . HIS A 1 110 ? 21.631 12.968 -22.917 1.00 40.34 110 HIS A C 1
ATOM 871 O O . HIS A 1 110 ? 22.321 12.715 -21.933 1.00 40.34 110 HIS A O 1
ATOM 877 N N . VAL A 1 111 ? 20.431 12.414 -23.104 1.00 42.03 111 VAL A N 1
ATOM 878 C CA . VAL A 1 111 ? 19.982 11.214 -22.384 1.00 42.03 111 VAL A CA 1
ATOM 879 C C . VAL A 1 111 ? 20.128 10.045 -23.350 1.00 42.03 111 VAL A C 1
ATOM 881 O O . VAL A 1 111 ? 19.403 9.972 -24.345 1.00 42.03 111 VAL A O 1
ATOM 884 N N . ASN A 1 112 ? 21.10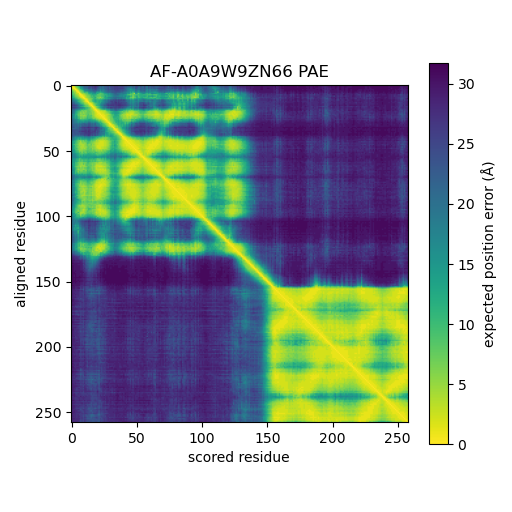1 9.170 -23.081 1.00 39.38 112 ASN A N 1
ATOM 885 C CA . ASN A 1 112 ? 21.378 7.985 -23.891 1.00 39.38 112 ASN A CA 1
ATOM 886 C C . ASN A 1 112 ? 20.118 7.111 -23.988 1.00 39.38 112 ASN A C 1
ATOM 888 O O . ASN A 1 112 ? 19.592 6.659 -22.976 1.00 39.38 112 ASN A O 1
ATOM 892 N N . THR A 1 113 ? 19.665 6.848 -25.212 1.00 43.06 113 THR A N 1
ATOM 893 C CA . THR A 1 113 ? 18.746 5.738 -25.519 1.00 43.06 113 THR A CA 1
ATOM 894 C C . THR A 1 113 ? 19.412 4.827 -26.536 1.00 43.06 113 THR A C 1
ATOM 896 O O . THR A 1 113 ? 18.792 4.451 -27.526 1.00 43.06 113 THR A O 1
ATOM 899 N N . ASP A 1 114 ? 20.694 4.521 -26.343 1.00 39.84 114 ASP A N 1
ATOM 900 C CA . ASP A 1 114 ? 21.237 3.382 -27.068 1.00 39.84 114 ASP A CA 1
ATOM 901 C C . ASP A 1 114 ? 20.372 2.181 -26.678 1.00 39.84 114 ASP A C 1
ATOM 903 O O . ASP A 1 114 ? 20.184 1.900 -25.489 1.00 39.84 114 ASP A O 1
ATOM 907 N N . ASP A 1 115 ? 19.799 1.509 -27.674 1.00 45.59 115 ASP A N 1
ATOM 908 C CA . ASP A 1 115 ? 19.021 0.282 -27.490 1.00 45.59 115 ASP A CA 1
ATOM 909 C C . ASP A 1 115 ? 19.864 -0.850 -26.862 1.00 45.59 115 ASP A C 1
ATOM 911 O O . ASP A 1 115 ? 19.316 -1.846 -26.397 1.00 45.59 115 ASP A O 1
ATOM 915 N N . GLU A 1 116 ? 21.180 -0.642 -26.748 1.00 44.94 116 GLU A N 1
ATOM 916 C CA . GLU A 1 116 ? 22.164 -1.466 -26.034 1.00 44.94 116 GLU A CA 1
ATOM 917 C C . GLU A 1 116 ? 22.404 -1.077 -24.563 1.00 44.94 116 GLU A C 1
ATOM 919 O O . GLU A 1 116 ? 23.207 -1.710 -23.872 1.00 44.94 116 GLU A O 1
ATOM 924 N N . ALA A 1 117 ? 21.730 -0.054 -24.029 1.00 45.25 117 ALA A N 1
ATOM 925 C CA . ALA A 1 117 ? 21.770 0.208 -22.596 1.00 45.25 117 ALA A CA 1
ATOM 926 C C . ALA A 1 117 ? 20.972 -0.880 -21.856 1.00 45.25 117 ALA A C 1
ATOM 928 O O . ALA A 1 117 ? 19.763 -1.014 -22.052 1.00 45.25 117 ALA A O 1
ATOM 929 N N . THR A 1 118 ? 21.655 -1.639 -20.990 1.00 44.69 118 THR A N 1
ATOM 930 C CA . THR A 1 118 ? 21.058 -2.619 -20.068 1.00 44.69 118 THR A CA 1
ATOM 931 C C . THR A 1 118 ? 19.769 -2.078 -19.439 1.00 44.69 118 THR A C 1
ATOM 933 O O . THR A 1 118 ? 19.723 -0.914 -19.038 1.00 44.69 118 THR A O 1
ATOM 936 N N . THR A 1 119 ? 18.728 -2.915 -19.355 1.00 52.44 119 THR A N 1
ATOM 937 C CA . THR A 1 119 ? 17.345 -2.584 -18.945 1.00 52.44 119 THR A CA 1
ATOM 938 C C . THR A 1 119 ? 17.244 -1.677 -17.705 1.00 52.44 119 THR A C 1
ATOM 940 O O . THR A 1 119 ? 16.361 -0.826 -17.647 1.00 52.44 119 THR A O 1
ATOM 943 N N . ASP A 1 120 ? 18.209 -1.759 -16.786 1.00 49.41 120 ASP A N 1
ATOM 944 C CA . ASP A 1 120 ? 18.327 -0.934 -15.571 1.00 49.41 120 ASP A CA 1
ATOM 945 C C . ASP A 1 120 ? 18.617 0.563 -15.800 1.00 49.41 120 ASP A C 1
ATOM 947 O O . ASP A 1 120 ? 18.658 1.342 -14.847 1.00 49.41 120 ASP A O 1
ATOM 951 N N . ARG A 1 121 ? 18.875 0.995 -17.040 1.00 56.34 121 ARG A N 1
ATOM 952 C CA . ARG A 1 121 ? 19.363 2.354 -17.353 1.00 56.34 121 ARG A CA 1
ATOM 953 C C . ARG A 1 121 ? 18.372 3.223 -18.129 1.00 56.34 121 ARG A C 1
ATOM 955 O O . ARG A 1 121 ? 18.729 4.334 -18.520 1.00 56.34 121 ARG A O 1
ATOM 962 N N . LYS A 1 122 ? 17.140 2.749 -18.347 1.00 62.34 122 LYS A N 1
ATOM 963 C CA . LYS A 1 122 ? 16.076 3.514 -19.021 1.00 62.34 122 LYS A CA 1
ATOM 964 C C . LYS A 1 122 ? 15.239 4.303 -17.999 1.00 62.34 122 LYS A C 1
ATOM 966 O O . LYS A 1 122 ? 14.971 3.788 -16.908 1.00 62.34 122 LYS A O 1
ATOM 971 N N . PRO A 1 123 ? 14.816 5.541 -18.323 1.00 65.44 123 PRO A N 1
ATOM 972 C CA . PRO A 1 123 ? 13.911 6.282 -17.458 1.00 65.44 123 PRO A CA 1
ATOM 973 C C . PRO A 1 123 ? 12.590 5.521 -17.343 1.00 65.44 123 PRO A C 1
ATOM 975 O O . PRO A 1 123 ? 11.998 5.139 -18.354 1.00 65.44 123 PRO A O 1
ATOM 978 N N . HIS A 1 124 ? 12.143 5.285 -16.114 1.00 72.44 124 HIS A N 1
ATOM 979 C CA . HIS A 1 124 ? 10.939 4.510 -15.838 1.00 72.44 124 HIS A CA 1
ATOM 980 C C . HIS A 1 124 ? 9.983 5.275 -14.924 1.00 72.44 124 HIS A C 1
ATOM 982 O O . HIS A 1 124 ? 10.386 6.071 -14.070 1.00 72.44 124 HIS A O 1
ATOM 988 N N . LEU A 1 125 ? 8.694 5.033 -15.160 1.00 72.56 125 LEU A N 1
ATOM 989 C CA . LEU A 1 125 ? 7.578 5.573 -14.402 1.00 72.56 125 LEU A CA 1
ATOM 990 C C . LEU A 1 125 ? 7.232 4.611 -13.262 1.00 72.56 125 LEU A C 1
ATOM 992 O O . LEU A 1 125 ? 6.908 3.453 -13.518 1.00 72.56 125 LEU A O 1
ATOM 996 N N . VAL A 1 126 ? 7.245 5.102 -12.025 1.00 73.69 126 VAL A N 1
ATOM 997 C CA . VAL A 1 126 ? 6.783 4.359 -10.846 1.00 73.69 126 VAL A CA 1
ATOM 998 C C . VAL A 1 126 ? 5.494 4.999 -10.345 1.00 73.69 126 VAL A C 1
ATOM 1000 O O . VAL A 1 126 ? 5.498 6.169 -9.971 1.00 73.69 126 VAL A O 1
ATOM 1003 N N . THR A 1 127 ? 4.390 4.254 -10.323 1.00 70.00 127 THR A N 1
ATOM 1004 C CA . THR A 1 127 ? 3.099 4.714 -9.785 1.00 70.00 127 THR A CA 1
ATOM 1005 C C . THR A 1 127 ? 2.672 3.851 -8.609 1.00 70.00 127 THR A C 1
ATOM 1007 O O . THR A 1 127 ? 2.731 2.627 -8.696 1.00 70.00 127 THR A O 1
ATOM 1010 N N . PHE A 1 128 ? 2.184 4.479 -7.545 1.00 61.75 128 PHE A N 1
ATOM 1011 C CA . PHE A 1 128 ? 1.605 3.816 -6.381 1.00 61.75 128 PHE A CA 1
ATOM 1012 C C . PHE A 1 128 ? 0.095 4.043 -6.399 1.00 61.75 128 PHE A C 1
ATOM 1014 O O . PHE A 1 128 ? -0.356 5.145 -6.082 1.00 61.75 128 PHE A O 1
ATOM 1021 N N . SER A 1 129 ? -0.687 3.033 -6.776 1.00 58.38 129 SER A N 1
ATOM 1022 C CA . SER A 1 129 ? -2.141 3.092 -6.628 1.00 58.38 129 SER A CA 1
ATOM 1023 C C . SER A 1 129 ? -2.542 2.663 -5.222 1.00 58.38 129 SER A C 1
ATOM 1025 O O . SER A 1 129 ? -2.016 1.685 -4.694 1.00 58.38 129 SER A O 1
ATOM 1027 N N . HIS A 1 130 ? -3.480 3.380 -4.611 1.00 49.72 130 HIS A N 1
ATOM 1028 C CA . HIS A 1 130 ? -4.259 2.796 -3.528 1.00 49.72 130 HIS A CA 1
ATOM 1029 C C . HIS A 1 130 ? -5.313 1.899 -4.185 1.00 49.72 130 HIS A C 1
ATOM 1031 O O . HIS A 1 130 ? -6.017 2.348 -5.089 1.00 49.72 130 HIS A O 1
ATOM 1037 N N . ASP A 1 131 ? -5.411 0.631 -3.786 1.00 48.22 131 ASP A N 1
ATOM 1038 C CA . ASP A 1 131 ? -6.400 -0.308 -4.332 1.00 48.22 131 ASP A CA 1
ATOM 1039 C C . ASP A 1 131 ? -7.802 0.021 -3.800 1.00 48.22 131 ASP A C 1
ATOM 1041 O O . ASP A 1 131 ? -8.384 -0.731 -3.016 1.00 48.22 131 ASP A O 1
ATOM 1045 N N . GLY A 1 132 ? -8.319 1.187 -4.207 1.00 48.34 132 GLY A N 1
ATOM 1046 C CA . GLY A 1 132 ? -9.583 1.785 -3.808 1.00 48.34 132 GLY A CA 1
ATOM 1047 C C . GLY A 1 132 ? -10.698 0.752 -3.733 1.00 48.34 132 GLY A C 1
ATOM 1048 O O . GLY A 1 132 ? -11.315 0.358 -4.725 1.00 48.34 132 GLY A O 1
ATOM 1049 N N . THR A 1 133 ? -10.976 0.316 -2.512 1.00 55.12 133 THR A N 1
ATOM 1050 C CA . THR A 1 133 ? -12.147 -0.474 -2.175 1.00 55.12 133 THR A CA 1
ATOM 1051 C C . THR A 1 133 ? -13.340 0.469 -2.170 1.00 55.12 133 THR A C 1
ATOM 1053 O O . THR A 1 133 ? -13.657 1.024 -1.132 1.00 55.12 133 THR A O 1
ATOM 1056 N N . GLN A 1 134 ? -13.978 0.689 -3.328 1.00 46.09 134 GLN A N 1
ATOM 1057 C CA . GLN A 1 134 ? -15.388 1.109 -3.455 1.00 46.09 134 GLN A CA 1
ATOM 1058 C C . GLN A 1 134 ? -15.807 1.312 -4.922 1.00 46.09 134 GLN A C 1
ATOM 1060 O O . GLN A 1 134 ? -16.231 2.380 -5.334 1.00 46.09 134 GLN A O 1
ATOM 1065 N N . HIS A 1 135 ? -15.795 0.254 -5.733 1.00 43.03 135 HIS A N 1
ATOM 1066 C CA . HIS A 1 135 ? -16.704 0.210 -6.881 1.00 43.03 135 HIS A CA 1
ATOM 1067 C C . HIS A 1 135 ? -17.407 -1.140 -6.930 1.00 43.03 135 HIS A C 1
ATOM 1069 O O . HIS A 1 135 ? -16.943 -2.116 -7.520 1.00 43.03 135 HIS A O 1
ATOM 1075 N N . VAL A 1 136 ? -18.583 -1.165 -6.300 1.00 46.31 136 VAL A N 1
ATOM 1076 C CA . VAL A 1 136 ? -19.620 -2.176 -6.501 1.00 46.31 136 VAL A CA 1
ATOM 1077 C C . VAL A 1 136 ? -20.087 -2.080 -7.956 1.00 46.31 136 VAL A C 1
ATOM 1079 O O . VAL A 1 136 ? -21.119 -1.488 -8.271 1.00 46.31 136 VAL A O 1
ATOM 1082 N N . TYR A 1 137 ? -19.333 -2.664 -8.886 1.00 43.53 137 TYR A N 1
ATOM 1083 C CA . TYR A 1 137 ? -19.838 -2.913 -10.227 1.00 43.53 137 TYR A CA 1
ATOM 1084 C C . TYR A 1 137 ? -20.879 -4.028 -10.136 1.00 43.53 137 TYR A C 1
ATOM 1086 O O . TYR A 1 137 ? -20.580 -5.216 -10.266 1.00 43.53 137 TYR A O 1
ATOM 1094 N N . ARG A 1 138 ? -22.146 -3.633 -9.962 1.00 49.25 138 ARG A N 1
ATOM 1095 C CA . ARG A 1 138 ? -23.311 -4.429 -10.370 1.00 49.25 138 ARG A CA 1
ATOM 1096 C C . ARG A 1 138 ? -23.244 -4.645 -11.886 1.00 49.25 138 ARG A C 1
ATOM 1098 O O . ARG A 1 138 ? -23.970 -4.028 -12.663 1.00 49.25 138 ARG A O 1
ATOM 1105 N N . ARG A 1 139 ? -22.376 -5.549 -12.339 1.00 44.22 139 ARG A N 1
ATOM 1106 C CA . ARG A 1 139 ? -22.440 -6.082 -13.699 1.00 44.22 139 ARG A CA 1
ATOM 1107 C C . ARG A 1 139 ? -23.630 -7.035 -13.738 1.00 44.22 139 ARG A C 1
ATOM 1109 O O . ARG A 1 139 ? -23.584 -8.120 -13.164 1.00 44.22 139 ARG A O 1
ATOM 1116 N N . ARG A 1 140 ? -24.719 -6.611 -14.392 1.00 51.44 140 ARG A N 1
ATOM 1117 C CA . ARG A 1 140 ? -25.844 -7.485 -14.758 1.00 51.44 140 ARG A CA 1
ATOM 1118 C C . ARG A 1 140 ? -25.278 -8.760 -15.387 1.00 51.44 140 ARG A C 1
ATOM 1120 O O . ARG A 1 140 ? -24.719 -8.732 -16.482 1.00 51.44 140 ARG A O 1
ATOM 1127 N N . LYS A 1 141 ? -25.409 -9.869 -14.660 1.00 43.91 141 LYS A N 1
ATOM 1128 C CA . LYS A 1 141 ? -25.002 -11.212 -15.069 1.00 43.91 141 LYS A CA 1
ATOM 1129 C C . LYS A 1 141 ? -25.824 -11.609 -16.295 1.00 43.91 141 LYS A C 1
ATOM 1131 O O . LYS A 1 141 ? -26.966 -12.045 -16.166 1.00 43.91 141 LYS A O 1
ATOM 1136 N N . ARG A 1 142 ? -25.249 -11.465 -17.492 1.00 52.88 142 ARG A N 1
ATOM 1137 C CA . ARG A 1 142 ? -25.703 -12.229 -18.659 1.00 52.88 142 ARG A CA 1
ATOM 1138 C C . ARG A 1 142 ? -25.471 -13.698 -18.308 1.00 52.88 142 ARG A C 1
ATOM 1140 O O . ARG A 1 142 ? -24.331 -14.121 -18.136 1.00 52.88 142 ARG A O 1
ATOM 1147 N N . ARG A 1 143 ? -26.563 -14.440 -18.096 1.00 51.56 143 ARG A N 1
ATOM 1148 C CA . ARG A 1 143 ? -26.543 -15.893 -17.905 1.00 51.56 143 ARG A CA 1
ATOM 1149 C C . ARG A 1 143 ? -25.872 -16.504 -19.130 1.00 51.56 143 ARG A C 1
ATOM 1151 O O . ARG A 1 143 ? -26.467 -16.507 -20.198 1.00 51.56 143 ARG A O 1
ATOM 1158 N N . ASN A 1 144 ? -24.658 -17.011 -18.956 1.00 44.41 144 ASN A N 1
ATOM 1159 C CA . ASN A 1 144 ? -24.138 -18.046 -19.826 1.00 44.41 144 ASN A CA 1
ATOM 1160 C C . ASN A 1 144 ? -23.875 -19.266 -18.951 1.00 44.41 144 ASN A C 1
ATOM 1162 O O . ASN A 1 144 ? -22.994 -19.272 -18.090 1.00 44.41 144 ASN A O 1
ATOM 1166 N N . THR A 1 145 ? -24.750 -20.249 -19.110 1.00 52.03 145 THR A N 1
ATOM 1167 C CA . THR A 1 145 ? -24.619 -21.607 -18.604 1.00 52.03 145 THR A CA 1
ATOM 1168 C C . THR A 1 145 ? -23.403 -22.237 -19.265 1.00 52.03 145 THR A C 1
ATOM 1170 O O . THR A 1 145 ? -23.441 -22.633 -20.423 1.00 52.03 145 THR A O 1
ATOM 1173 N N . GLY A 1 146 ? -22.305 -22.280 -18.526 1.00 44.34 146 GLY A N 1
ATOM 1174 C CA . GLY A 1 146 ? -21.088 -22.965 -18.918 1.00 44.34 146 GLY A CA 1
ATOM 1175 C C . GLY A 1 146 ? -20.305 -23.239 -17.654 1.00 44.34 146 GLY A C 1
ATOM 1176 O O . GLY A 1 146 ? -19.727 -22.324 -17.073 1.00 44.34 146 GLY A O 1
ATOM 1177 N N . ASN A 1 147 ? -20.365 -24.485 -17.202 1.00 51.81 147 ASN A N 1
ATOM 1178 C CA . ASN A 1 147 ? -19.657 -24.996 -16.041 1.00 51.81 147 ASN A CA 1
ATOM 1179 C C . ASN A 1 147 ? -18.149 -24.968 -16.354 1.00 51.81 147 ASN A C 1
ATOM 1181 O O . ASN A 1 147 ? -17.581 -25.952 -16.819 1.00 51.81 147 ASN A O 1
ATOM 1185 N N . ARG A 1 148 ? -17.511 -23.802 -16.209 1.00 45.66 148 ARG A N 1
ATOM 1186 C CA . ARG A 1 148 ? -16.053 -23.686 -16.196 1.00 45.66 148 ARG A CA 1
ATOM 1187 C C . ARG A 1 148 ? -15.611 -23.756 -14.738 1.00 45.66 148 ARG A C 1
ATOM 1189 O O . ARG A 1 148 ? -16.141 -22.983 -13.935 1.00 45.66 148 ARG A O 1
ATOM 1196 N N . PRO A 1 149 ? -14.670 -24.646 -14.379 1.00 44.03 149 PRO A N 1
ATOM 1197 C CA . PRO A 1 149 ? -14.071 -24.589 -13.060 1.00 44.03 149 PRO A CA 1
ATOM 1198 C C . PRO A 1 149 ? -13.463 -23.197 -12.911 1.00 44.03 149 PRO A C 1
ATOM 1200 O O . PRO A 1 149 ? -12.864 -22.674 -13.853 1.00 44.03 149 PRO A O 1
ATOM 1203 N N . ILE A 1 150 ? -13.673 -22.577 -11.752 1.00 50.44 150 ILE A N 1
ATOM 1204 C CA . ILE A 1 150 ? -12.969 -21.363 -11.353 1.00 50.44 150 ILE A CA 1
ATOM 1205 C C . ILE A 1 150 ? -11.488 -21.748 -11.325 1.00 50.44 150 ILE A C 1
ATOM 1207 O O . ILE A 1 150 ? -10.974 -22.239 -10.324 1.00 50.44 150 ILE A O 1
ATOM 1211 N N . THR A 1 151 ? -10.804 -21.601 -12.457 1.00 43.22 151 THR A N 1
ATOM 1212 C CA . THR A 1 151 ? -9.353 -21.552 -12.494 1.00 43.2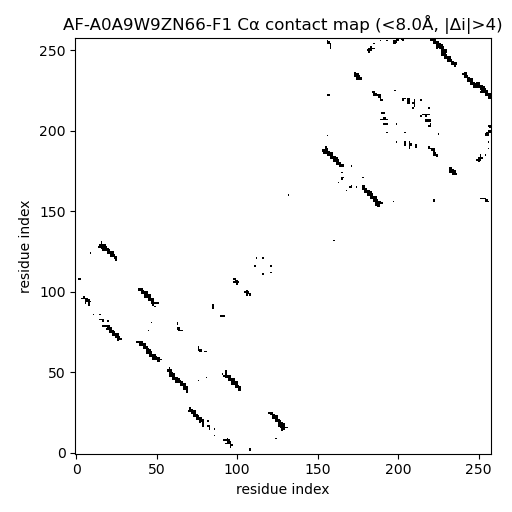2 151 THR A CA 1
ATOM 1213 C C . THR A 1 151 ? -9.011 -20.359 -11.624 1.00 43.22 151 THR A C 1
ATOM 1215 O O . THR A 1 151 ? -9.309 -19.225 -12.005 1.00 43.22 151 THR A O 1
ATOM 1218 N N . LYS A 1 152 ? -8.509 -20.624 -10.414 1.00 48.84 152 LYS A N 1
ATOM 1219 C CA . LYS A 1 152 ? -7.957 -19.614 -9.515 1.00 48.84 152 LYS A CA 1
ATOM 1220 C C . LYS A 1 152 ? -6.988 -18.791 -10.359 1.00 48.84 152 LYS A C 1
ATOM 1222 O O . LYS A 1 152 ? -5.916 -19.280 -10.696 1.00 48.84 152 LYS A O 1
ATOM 1227 N N . ALA A 1 153 ? -7.398 -17.599 -10.786 1.00 47.66 153 ALA A N 1
ATOM 1228 C CA . ALA A 1 153 ? -6.463 -16.638 -11.335 1.00 47.66 153 ALA A CA 1
ATOM 1229 C C . ALA A 1 153 ? -5.546 -16.318 -10.161 1.00 47.66 153 ALA A C 1
ATOM 1231 O O . ALA A 1 153 ? -5.963 -15.640 -9.223 1.00 47.66 153 ALA A O 1
ATOM 1232 N N . SER A 1 154 ? -4.384 -16.962 -10.132 1.00 58.19 154 SER A N 1
ATOM 1233 C CA . SER A 1 154 ? -3.451 -16.804 -9.038 1.00 58.19 154 SER A CA 1
ATOM 1234 C C . SER A 1 154 ? -2.889 -15.400 -9.137 1.00 58.19 154 SER A C 1
ATOM 1236 O O . SER A 1 154 ? -2.086 -15.100 -10.018 1.00 58.19 154 SER A O 1
ATOM 1238 N N . SER A 1 155 ? -3.436 -14.493 -8.336 1.00 79.31 155 SER A N 1
ATOM 1239 C CA . SER A 1 155 ? -2.943 -13.130 -8.287 1.00 79.31 155 SER A CA 1
ATOM 1240 C C . SER A 1 155 ? -1.562 -13.125 -7.648 1.00 79.31 155 SER A C 1
ATOM 1242 O O . SER A 1 155 ? -1.308 -13.904 -6.729 1.00 79.31 155 SER A O 1
ATOM 1244 N N . TYR A 1 156 ? -0.690 -12.225 -8.094 1.00 88.12 156 TYR A N 1
ATOM 1245 C CA . TYR A 1 156 ? 0.548 -11.918 -7.379 1.00 88.12 156 TYR A CA 1
ATOM 1246 C C . TYR A 1 156 ? 0.252 -11.518 -5.928 1.00 88.12 156 TYR A C 1
ATOM 1248 O O . TYR A 1 156 ? -0.869 -11.106 -5.614 1.00 88.12 156 TYR A O 1
ATOM 1256 N N . CYS A 1 157 ? 1.246 -11.676 -5.052 1.00 92.25 157 CYS A N 1
ATOM 1257 C CA . CYS A 1 157 ? 1.135 -11.315 -3.643 1.00 92.25 157 CYS A CA 1
ATOM 1258 C C . CYS A 1 157 ? 0.602 -9.889 -3.470 1.00 92.25 157 CYS A C 1
ATOM 1260 O O . CYS A 1 157 ? 1.227 -8.926 -3.910 1.00 92.25 157 CYS A O 1
ATOM 1262 N N . GLN A 1 158 ? -0.559 -9.770 -2.832 1.00 90.25 158 GLN A N 1
ATOM 1263 C CA . GLN A 1 158 ? -1.235 -8.496 -2.631 1.00 90.25 158 GLN A CA 1
ATOM 1264 C C . GLN A 1 158 ? -2.055 -8.501 -1.344 1.00 90.25 158 GLN A C 1
ATOM 1266 O O . GLN A 1 158 ? -2.379 -9.551 -0.775 1.00 90.25 158 GLN A O 1
ATOM 1271 N N . ARG A 1 159 ? -2.418 -7.296 -0.912 1.00 92.69 159 ARG A N 1
ATOM 1272 C CA . ARG A 1 159 ? -3.325 -7.071 0.206 1.00 92.69 159 ARG A CA 1
ATOM 1273 C C . ARG A 1 159 ? -4.767 -7.155 -0.278 1.00 92.69 159 ARG A C 1
ATOM 1275 O O . ARG A 1 159 ? -5.150 -6.480 -1.226 1.00 92.69 159 ARG A O 1
ATOM 1282 N N . LEU A 1 160 ? -5.573 -7.969 0.387 1.00 89.75 160 LEU A N 1
ATOM 1283 C CA . LEU A 1 160 ? -6.978 -8.186 0.067 1.00 89.75 160 LEU A CA 1
ATOM 1284 C C . LEU A 1 160 ? -7.892 -7.672 1.187 1.00 89.75 160 LEU A C 1
ATOM 1286 O O . LEU A 1 160 ? -7.518 -7.716 2.362 1.00 89.75 160 LEU A O 1
ATOM 1290 N N . PRO A 1 161 ? -9.102 -7.189 0.845 1.00 91.56 161 PRO A N 1
ATOM 1291 C CA . PRO A 1 161 ? -10.064 -6.705 1.824 1.00 91.56 161 PRO A CA 1
ATOM 1292 C C . PRO A 1 161 ? -10.586 -7.833 2.712 1.00 91.56 161 PRO A C 1
ATOM 1294 O O . PRO A 1 161 ? -11.053 -8.863 2.231 1.00 91.56 161 PRO A O 1
ATOM 1297 N N . LEU A 1 162 ? -10.566 -7.584 4.018 1.00 92.69 162 LEU A N 1
ATOM 1298 C CA . LEU A 1 162 ? -11.227 -8.389 5.039 1.00 92.69 162 LEU A CA 1
ATOM 1299 C C . LEU A 1 162 ?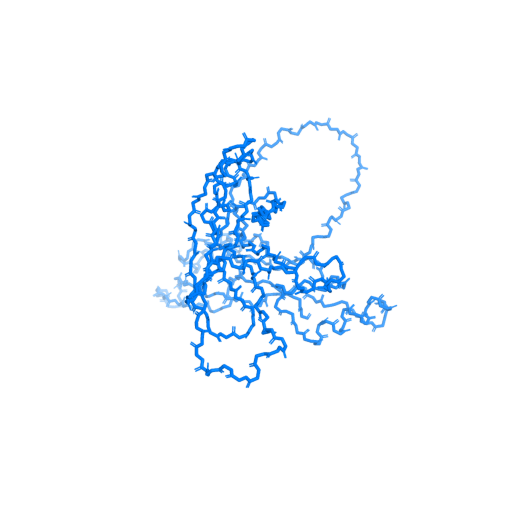 -11.803 -7.433 6.075 1.00 92.69 162 LEU A C 1
ATOM 1301 O O . LEU A 1 162 ? -11.072 -6.619 6.637 1.00 92.69 162 LEU A O 1
ATOM 1305 N N . TYR A 1 163 ? -13.109 -7.528 6.302 1.00 94.25 163 TYR A N 1
ATOM 1306 C CA . TYR A 1 163 ? -13.789 -6.808 7.369 1.00 94.25 163 TYR A CA 1
ATOM 1307 C C . TYR A 1 163 ? -14.167 -7.799 8.463 1.00 94.25 163 TYR A C 1
ATOM 1309 O O . TYR A 1 163 ? -14.816 -8.807 8.187 1.00 94.25 163 TYR A O 1
ATOM 1317 N N . VAL A 1 164 ? -13.745 -7.512 9.688 1.00 94.50 164 VAL A N 1
ATOM 1318 C CA . VAL A 1 164 ? -14.093 -8.294 10.870 1.00 94.50 164 VAL A CA 1
ATOM 1319 C C . VAL A 1 164 ? -15.276 -7.610 11.532 1.00 94.50 164 VAL A C 1
ATOM 1321 O O . VAL A 1 164 ? -15.135 -6.524 12.088 1.00 94.50 164 VAL A O 1
ATOM 1324 N N . ASN A 1 165 ? -16.443 -8.245 11.458 1.00 92.94 165 ASN A N 1
ATOM 1325 C CA . ASN A 1 165 ? -17.650 -7.801 12.142 1.00 92.94 165 ASN A CA 1
ATOM 1326 C C . ASN A 1 165 ? -17.738 -8.489 13.510 1.00 92.94 165 ASN A C 1
ATOM 1328 O O . ASN A 1 165 ? -17.882 -9.709 13.581 1.00 92.94 165 ASN A O 1
ATOM 1332 N N . PHE A 1 166 ? -17.677 -7.730 14.603 1.00 93.19 166 PHE A N 1
ATOM 1333 C CA . PHE A 1 166 ? -17.670 -8.324 15.941 1.00 93.19 166 PHE A CA 1
ATOM 1334 C C . PHE A 1 166 ? -19.005 -8.948 16.337 1.00 93.19 166 PHE A C 1
ATOM 1336 O O . PHE A 1 166 ? -19.016 -9.831 17.186 1.00 93.19 166 PHE A O 1
ATOM 1343 N N . VAL A 1 167 ? -20.114 -8.573 15.698 1.00 91.44 167 VAL A N 1
ATOM 1344 C CA . VAL A 1 167 ? -21.398 -9.260 15.900 1.00 91.44 167 VAL A CA 1
ATOM 1345 C C . VAL A 1 167 ? -21.351 -10.668 15.307 1.00 91.44 167 VAL A C 1
ATOM 1347 O O . VAL A 1 167 ? -21.776 -11.622 15.947 1.00 91.44 167 VAL A O 1
ATOM 1350 N N . GLU A 1 168 ? -20.784 -10.823 14.109 1.00 92.31 168 GLU A N 1
ATOM 1351 C CA . GLU A 1 168 ? -20.682 -12.128 13.434 1.00 92.31 168 GLU A CA 1
ATOM 1352 C C . GLU A 1 168 ? -19.703 -13.072 14.138 1.00 92.31 168 GLU A C 1
ATOM 1354 O O . GLU A 1 168 ? -19.907 -14.284 14.148 1.00 92.31 168 GLU A O 1
ATOM 1359 N N . VAL A 1 169 ? -18.658 -12.515 14.755 1.00 91.81 169 VAL A N 1
ATOM 1360 C CA . VAL A 1 169 ? -17.682 -13.272 15.553 1.00 91.81 169 VAL A CA 1
ATOM 1361 C C . VAL A 1 169 ? -18.216 -13.595 16.962 1.00 91.81 169 VAL A C 1
ATOM 1363 O O . VAL A 1 169 ? -17.682 -14.475 17.633 1.00 91.81 169 VAL A O 1
ATOM 1366 N N . GLY A 1 170 ? -19.285 -12.927 17.415 1.00 90.69 170 GLY A N 1
ATOM 1367 C CA . GLY A 1 170 ? -19.844 -13.093 18.764 1.00 90.69 170 GLY A CA 1
ATOM 1368 C C . GLY A 1 170 ? -19.051 -12.358 19.849 1.00 90.69 170 GLY A C 1
ATOM 1369 O O . GLY A 1 170 ? -18.955 -12.813 20.985 1.00 90.69 170 GLY A O 1
ATOM 1370 N N . TRP A 1 171 ? -18.415 -11.243 19.493 1.00 91.19 171 TRP A N 1
ATOM 1371 C CA . TRP A 1 171 ? -17.621 -10.396 20.391 1.00 91.19 171 TRP A CA 1
ATOM 1372 C C . TRP A 1 171 ? -18.322 -9.089 20.780 1.00 91.19 171 TRP A C 1
ATOM 1374 O O . TRP A 1 171 ? -17.794 -8.311 21.573 1.00 91.19 171 TRP A O 1
ATOM 1384 N N . ASN A 1 172 ? -19.531 -8.857 20.272 1.00 87.25 172 ASN A N 1
ATOM 1385 C CA . ASN A 1 172 ? -20.347 -7.680 20.578 1.00 87.25 172 ASN A CA 1
ATOM 1386 C C . ASN A 1 172 ? -20.774 -7.582 22.056 1.00 87.25 172 ASN A C 1
ATOM 1388 O O . ASN A 1 172 ? -21.222 -6.522 22.480 1.00 87.25 172 ASN A O 1
ATOM 1392 N N . ASP A 1 173 ? -20.670 -8.667 22.827 1.00 86.75 173 ASP A N 1
ATOM 1393 C CA . ASP A 1 173 ? -21.063 -8.681 24.243 1.00 86.75 173 ASP A CA 1
ATOM 1394 C C . ASP A 1 173 ? -20.023 -8.004 25.146 1.00 86.75 173 ASP A C 1
ATOM 1396 O O . ASP A 1 173 ? -20.352 -7.498 26.220 1.00 86.75 173 ASP A O 1
ATOM 1400 N N . TRP A 1 174 ? -18.760 -7.976 24.711 1.00 89.00 174 TRP A N 1
ATOM 1401 C CA . TRP A 1 174 ? -17.652 -7.408 25.477 1.00 89.00 174 TRP A CA 1
ATOM 1402 C C . TRP A 1 174 ? -16.954 -6.255 24.752 1.00 89.00 174 TRP A C 1
ATOM 1404 O O . TRP A 1 174 ? -16.435 -5.366 25.425 1.00 89.00 174 TRP A O 1
ATOM 1414 N N . ILE A 1 175 ? -16.972 -6.198 23.415 1.00 92.12 175 ILE A N 1
ATOM 1415 C CA . ILE A 1 175 ? -16.489 -5.037 22.654 1.00 92.12 175 ILE A CA 1
ATOM 1416 C C . ILE A 1 175 ? -17.618 -4.017 22.505 1.00 92.12 175 ILE A C 1
ATOM 1418 O O . ILE A 1 175 ? -18.635 -4.281 21.872 1.00 92.12 175 ILE A O 1
ATOM 1422 N N . VAL A 1 176 ? -17.397 -2.817 23.040 1.00 91.94 176 VAL A N 1
ATOM 1423 C CA . VAL A 1 176 ? -18.324 -1.684 22.936 1.00 91.94 176 VAL A CA 1
ATOM 1424 C C . VAL A 1 176 ? -18.113 -0.921 21.625 1.00 91.94 176 VAL A C 1
ATOM 1426 O O . VAL A 1 176 ? -19.080 -0.516 20.984 1.00 91.94 176 VAL A O 1
ATOM 1429 N N . ALA A 1 177 ? -16.857 -0.699 21.220 1.00 93.38 177 ALA A N 1
ATOM 1430 C CA . ALA A 1 177 ? -16.517 -0.023 19.967 1.00 93.38 177 ALA A CA 1
ATOM 1431 C C . ALA A 1 177 ? -15.098 -0.384 19.475 1.00 93.38 177 ALA A C 1
ATOM 1433 O O . ALA A 1 177 ? -14.216 -0.615 20.306 1.00 93.38 177 ALA A O 1
ATOM 1434 N N . PRO A 1 178 ? -14.831 -0.352 18.153 1.00 95.12 178 PRO A N 1
ATOM 1435 C CA . PRO A 1 178 ? -15.799 -0.188 17.059 1.00 95.12 178 PRO A CA 1
ATOM 1436 C C . PRO A 1 178 ? -16.698 -1.436 16.904 1.00 95.12 178 PRO A C 1
ATOM 1438 O O . PRO A 1 178 ? -16.394 -2.458 17.504 1.00 95.12 178 PRO A O 1
ATOM 1441 N N . PRO A 1 179 ? -17.788 -1.400 16.111 1.00 90.81 179 PRO A N 1
ATOM 1442 C CA . PRO A 1 179 ? -18.616 -2.591 15.834 1.00 90.81 179 PRO A CA 1
ATOM 1443 C C . PRO A 1 179 ? -17.902 -3.649 14.969 1.00 90.81 179 PRO A C 1
ATOM 1445 O O . PRO A 1 179 ? -18.335 -4.794 14.862 1.00 90.81 179 PRO A O 1
ATOM 1448 N N . GLY A 1 180 ? -16.805 -3.253 14.336 1.00 93.50 180 GLY A N 1
ATOM 1449 C CA . GLY A 1 180 ? -15.964 -4.070 13.484 1.00 93.50 180 GLY A CA 1
ATOM 1450 C C . GLY A 1 180 ? -14.889 -3.197 12.850 1.00 93.50 180 GLY A C 1
ATOM 1451 O O . GLY A 1 180 ? -14.927 -1.969 12.979 1.00 93.50 180 GLY A O 1
ATOM 1452 N N . TYR A 1 181 ? -13.928 -3.807 12.171 1.00 94.00 181 TYR A N 1
ATOM 1453 C CA . TYR A 1 181 ? -12.811 -3.080 11.574 1.00 94.00 181 TYR A CA 1
ATOM 1454 C C . TYR A 1 181 ? -12.283 -3.777 10.316 1.00 94.00 181 TYR A C 1
ATOM 1456 O O . TYR A 1 181 ? -12.538 -4.960 10.078 1.00 94.00 181 TYR A O 1
ATOM 1464 N N . HIS A 1 182 ? -11.554 -3.033 9.485 1.00 93.75 182 HIS A N 1
ATOM 1465 C CA . HIS A 1 182 ? -10.900 -3.589 8.307 1.00 93.75 182 HIS A CA 1
ATOM 1466 C C . HIS A 1 182 ? -9.556 -4.200 8.708 1.00 93.75 182 HIS A C 1
ATOM 1468 O O . HIS A 1 182 ? -8.594 -3.482 8.937 1.00 93.75 182 HIS A O 1
ATOM 1474 N N . ALA A 1 183 ? -9.500 -5.527 8.807 1.00 93.94 183 ALA A N 1
ATOM 1475 C CA . ALA A 1 183 ? -8.266 -6.240 9.125 1.00 93.94 183 ALA A CA 1
ATOM 1476 C C . ALA A 1 183 ? -7.358 -6.391 7.902 1.00 93.94 183 ALA A C 1
ATOM 1478 O O . ALA A 1 183 ? -6.140 -6.334 8.030 1.00 93.94 183 ALA A O 1
ATOM 1479 N N . PHE A 1 184 ? -7.959 -6.569 6.718 1.00 96.06 184 PHE A N 1
ATOM 1480 C CA . PHE A 1 184 ? -7.265 -6.995 5.499 1.00 96.06 184 PHE A CA 1
ATOM 1481 C C . PHE A 1 184 ? -6.482 -8.313 5.687 1.00 96.06 184 PHE A C 1
ATOM 1483 O O . PHE A 1 184 ? -6.395 -8.873 6.778 1.00 96.06 184 PHE A O 1
ATOM 1490 N N . TYR A 1 185 ? -5.967 -8.883 4.601 1.00 94.62 185 TYR A N 1
ATOM 1491 C CA . TYR A 1 185 ? -5.078 -10.046 4.664 1.00 94.62 185 TYR A CA 1
ATOM 1492 C C . TYR A 1 185 ? -4.197 -10.133 3.422 1.00 94.62 185 TYR A C 1
ATOM 1494 O O . TYR A 1 185 ? -4.544 -9.598 2.371 1.00 94.62 185 TYR A O 1
ATOM 1502 N N . CYS A 1 186 ? -3.059 -10.814 3.530 1.00 95.06 186 CYS A N 1
ATOM 1503 C CA . CYS A 1 186 ? -2.172 -11.048 2.394 1.00 95.06 186 CYS A CA 1
ATOM 1504 C C . CYS A 1 186 ? -2.505 -12.369 1.711 1.00 95.06 186 CYS A C 1
ATOM 1506 O O . CYS A 1 186 ? -2.699 -13.390 2.372 1.00 95.06 186 CYS A O 1
ATOM 1508 N N . ASN A 1 187 ? -2.569 -12.350 0.383 1.00 93.12 187 ASN A N 1
ATOM 1509 C CA . ASN A 1 187 ? -2.765 -13.550 -0.414 1.00 93.12 187 ASN A CA 1
ATOM 1510 C C . ASN A 1 187 ? -2.201 -13.364 -1.824 1.00 93.12 187 ASN A C 1
ATOM 1512 O O . ASN A 1 187 ? -2.180 -12.259 -2.365 1.00 93.12 187 ASN A O 1
ATOM 1516 N N . GLY A 1 188 ? -1.798 -14.471 -2.434 1.00 91.50 188 GLY A N 1
ATOM 1517 C CA . GLY A 1 188 ? -1.267 -14.504 -3.788 1.00 91.50 188 GLY A CA 1
ATOM 1518 C C . GLY A 1 188 ? 0.042 -15.270 -3.882 1.00 91.50 188 GLY A C 1
ATOM 1519 O O . GLY A 1 188 ? 0.572 -15.772 -2.891 1.00 91.50 188 GLY A O 1
ATOM 1520 N N . GLU A 1 189 ? 0.550 -15.370 -5.102 1.00 89.62 189 GLU A N 1
ATOM 1521 C CA . GLU A 1 189 ? 1.796 -16.063 -5.398 1.00 89.62 189 GLU A CA 1
ATOM 1522 C C . GLU A 1 189 ? 3.002 -15.122 -5.415 1.00 89.62 189 GLU A C 1
ATOM 1524 O O . GLU A 1 189 ? 2.923 -13.966 -5.837 1.00 89.62 189 GLU A O 1
ATOM 1529 N N . CYS A 1 190 ? 4.143 -15.678 -5.015 1.00 91.44 190 CYS A N 1
ATOM 1530 C CA . CYS A 1 190 ? 5.468 -15.082 -5.133 1.00 91.44 190 CYS A CA 1
ATOM 1531 C C . CYS A 1 190 ? 6.285 -15.888 -6.156 1.00 91.44 190 CYS A C 1
ATOM 1533 O O . CYS A 1 190 ? 7.072 -16.747 -5.761 1.00 91.44 190 CYS A O 1
ATOM 1535 N N . PRO A 1 191 ? 6.043 -15.730 -7.472 1.00 88.38 191 PRO A N 1
ATOM 1536 C CA . PRO A 1 191 ? 6.826 -16.417 -8.493 1.00 88.38 191 PRO A CA 1
ATOM 1537 C C . PRO A 1 191 ? 8.198 -15.757 -8.677 1.00 88.38 191 PRO A C 1
ATOM 1539 O O . PRO A 1 191 ? 8.379 -14.579 -8.379 1.00 88.38 191 PRO A O 1
ATOM 1542 N N . PHE A 1 192 ? 9.163 -16.513 -9.201 1.00 85.31 192 PHE A N 1
ATOM 1543 C CA . PHE A 1 192 ? 10.434 -15.950 -9.649 1.00 85.31 192 PHE A CA 1
ATOM 1544 C C . PHE A 1 192 ? 10.284 -15.369 -11.069 1.00 85.31 192 PHE A C 1
ATOM 1546 O O . PHE A 1 192 ? 9.702 -16.048 -11.921 1.00 85.31 192 PHE A O 1
ATOM 1553 N N . PRO A 1 193 ? 10.846 -14.184 -11.371 1.00 85.81 193 PRO A N 1
ATOM 1554 C CA . PRO A 1 193 ? 11.478 -13.233 -10.451 1.00 85.81 193 PRO A CA 1
ATOM 1555 C C . PRO A 1 193 ? 10.443 -12.482 -9.598 1.00 85.81 193 PRO A C 1
ATOM 1557 O O . PRO A 1 193 ? 9.379 -12.103 -10.087 1.00 85.81 193 PRO A O 1
ATOM 1560 N N . ILE A 1 194 ? 10.768 -12.256 -8.321 1.00 81.62 194 ILE A N 1
ATOM 1561 C CA . ILE A 1 194 ? 9.903 -11.493 -7.414 1.00 81.62 194 ILE A CA 1
ATOM 1562 C C . ILE A 1 194 ? 10.042 -10.007 -7.747 1.00 81.62 194 ILE A C 1
ATOM 1564 O O . ILE A 1 194 ? 11.151 -9.521 -7.947 1.00 81.62 194 ILE A O 1
ATOM 1568 N N . ALA A 1 195 ? 8.922 -9.287 -7.802 1.00 78.56 195 ALA A N 1
ATOM 1569 C CA . ALA A 1 195 ? 8.937 -7.858 -8.074 1.00 78.56 195 ALA A CA 1
ATOM 1570 C C . ALA A 1 195 ? 9.549 -7.061 -6.906 1.00 78.56 195 ALA A C 1
ATOM 1572 O O . ALA A 1 195 ? 9.195 -7.282 -5.747 1.00 78.56 195 ALA A O 1
ATOM 1573 N N . ASP A 1 196 ? 10.401 -6.080 -7.218 1.00 75.94 196 A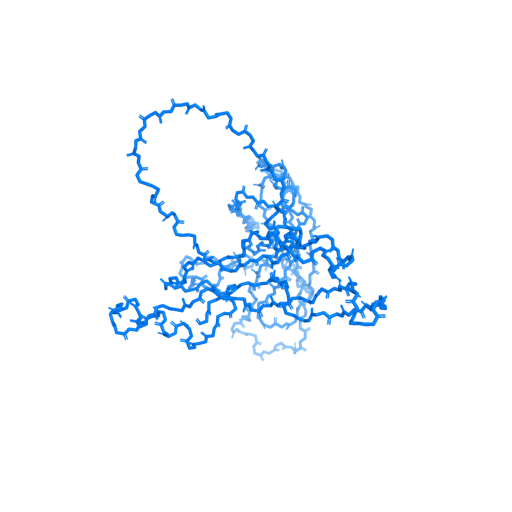SP A N 1
ATOM 1574 C CA . ASP A 1 196 ? 11.204 -5.333 -6.231 1.00 75.94 196 ASP A CA 1
ATOM 1575 C C . ASP A 1 196 ? 10.380 -4.618 -5.148 1.00 75.94 196 ASP A C 1
ATOM 1577 O O . ASP A 1 196 ? 10.849 -4.395 -4.034 1.00 75.94 196 ASP A O 1
ATOM 1581 N N . HIS A 1 197 ? 9.127 -4.276 -5.450 1.00 77.81 197 HIS A N 1
ATOM 1582 C CA . HIS A 1 197 ? 8.234 -3.573 -4.529 1.00 77.81 197 HIS A CA 1
ATOM 1583 C C . HIS A 1 197 ? 7.646 -4.467 -3.420 1.00 77.81 197 HIS A C 1
ATOM 1585 O O . HIS A 1 197 ? 7.008 -3.948 -2.507 1.00 77.81 197 HIS A O 1
ATOM 1591 N N . LEU A 1 198 ? 7.855 -5.789 -3.454 1.00 84.75 198 LEU A N 1
ATOM 1592 C CA . LEU A 1 198 ? 7.274 -6.749 -2.500 1.00 84.75 198 LEU A CA 1
ATOM 1593 C C . LEU A 1 198 ? 8.111 -6.935 -1.219 1.00 84.75 198 LEU A C 1
ATOM 1595 O O . LEU A 1 198 ? 8.055 -8.003 -0.605 1.00 84.75 198 LEU A O 1
ATOM 1599 N N . ASN A 1 199 ? 8.910 -5.930 -0.824 1.00 83.69 199 ASN A N 1
ATOM 1600 C CA . ASN A 1 199 ? 9.707 -5.889 0.420 1.00 83.69 199 ASN A CA 1
ATOM 1601 C C . ASN A 1 199 ? 10.382 -7.232 0.764 1.00 83.69 199 ASN A C 1
ATOM 1603 O O . ASN A 1 199 ? 10.306 -7.736 1.893 1.00 83.69 199 ASN A O 1
ATOM 1607 N N . THR A 1 200 ? 10.984 -7.839 -0.257 1.00 87.88 200 THR A N 1
ATOM 1608 C CA . THR A 1 200 ? 11.453 -9.225 -0.245 1.00 87.88 200 THR A CA 1
ATOM 1609 C C . THR A 1 200 ? 12.872 -9.311 0.306 1.00 87.88 200 THR A C 1
ATOM 1611 O O . THR A 1 200 ? 13.702 -8.434 0.076 1.00 87.88 200 THR A O 1
ATOM 1614 N N . THR A 1 201 ? 13.170 -10.373 1.054 1.00 90.12 201 THR A N 1
ATOM 1615 C CA . THR A 1 201 ? 14.529 -10.616 1.558 1.00 90.12 201 THR A CA 1
ATOM 1616 C C . THR A 1 201 ? 15.382 -11.346 0.519 1.00 90.12 201 THR A C 1
ATOM 1618 O O . THR A 1 201 ? 14.863 -12.105 -0.299 1.00 90.12 201 THR A O 1
ATOM 1621 N N . ASN A 1 202 ? 16.710 -11.212 0.598 1.00 90.12 202 ASN A N 1
ATOM 1622 C CA . ASN A 1 202 ? 17.619 -12.015 -0.232 1.00 90.12 202 ASN A CA 1
ATOM 1623 C C . ASN A 1 202 ? 17.365 -13.523 -0.067 1.00 90.12 202 ASN A C 1
ATOM 1625 O O . ASN A 1 202 ? 17.438 -14.266 -1.041 1.00 90.12 202 ASN A O 1
ATOM 1629 N N . HIS A 1 203 ? 17.014 -13.966 1.146 1.00 92.12 203 HIS A N 1
ATOM 1630 C CA . HIS A 1 203 ? 16.651 -15.359 1.405 1.00 92.12 203 HIS A CA 1
ATOM 1631 C C . HIS A 1 203 ? 15.415 -15.780 0.601 1.00 92.12 203 HIS A C 1
ATOM 1633 O O . HIS A 1 203 ? 15.452 -16.802 -0.075 1.00 92.12 203 HIS A O 1
ATOM 1639 N N . ALA A 1 204 ? 14.354 -14.971 0.603 1.00 92.38 204 ALA A N 1
ATOM 1640 C CA . ALA A 1 204 ? 13.132 -15.246 -0.152 1.00 92.38 204 ALA A CA 1
ATOM 1641 C C . ALA A 1 204 ? 13.356 -15.235 -1.677 1.00 92.38 204 ALA A C 1
ATOM 1643 O O . ALA A 1 204 ? 12.775 -16.060 -2.388 1.00 92.38 204 ALA A O 1
ATOM 1644 N N . ILE A 1 205 ? 14.244 -14.366 -2.182 1.00 90.31 205 ILE A N 1
ATOM 1645 C CA . ILE A 1 205 ? 14.674 -14.379 -3.591 1.00 90.31 205 ILE A CA 1
ATOM 1646 C C . ILE A 1 205 ? 15.369 -15.703 -3.921 1.00 90.31 205 ILE A C 1
ATOM 1648 O O . ILE A 1 205 ? 14.970 -16.375 -4.871 1.00 90.31 205 ILE A O 1
ATOM 1652 N N . VAL A 1 206 ? 16.373 -16.104 -3.132 1.00 90.00 206 VAL A N 1
ATOM 1653 C CA . VAL A 1 206 ? 17.119 -17.356 -3.348 1.00 90.00 206 VAL A CA 1
ATOM 1654 C C . VAL A 1 206 ? 16.203 -18.570 -3.226 1.00 90.00 206 VAL A C 1
ATOM 1656 O O . VAL A 1 206 ? 16.261 -19.461 -4.065 1.00 90.00 206 VAL A O 1
ATOM 1659 N N . GLN A 1 207 ? 15.319 -18.598 -2.231 1.00 90.38 207 GLN A N 1
ATOM 1660 C CA . GLN A 1 207 ? 14.359 -19.679 -2.025 1.00 90.38 207 GLN A CA 1
ATOM 1661 C C . GLN A 1 207 ? 13.420 -19.832 -3.228 1.00 90.38 207 GLN A C 1
ATOM 1663 O O . GLN A 1 207 ? 13.206 -20.937 -3.723 1.00 90.38 207 GLN A O 1
ATOM 1668 N N . THR A 1 208 ? 12.901 -18.717 -3.741 1.00 88.69 208 THR A N 1
ATOM 1669 C CA . THR A 1 208 ? 11.980 -18.727 -4.885 1.00 88.69 208 THR A CA 1
ATOM 1670 C C . THR A 1 208 ? 12.704 -19.041 -6.196 1.00 88.69 208 THR A C 1
ATOM 1672 O O . THR A 1 208 ? 12.145 -19.726 -7.050 1.00 88.69 208 THR A O 1
ATOM 1675 N N . LEU A 1 209 ? 13.965 -18.622 -6.338 1.00 88.69 209 LEU A N 1
ATOM 1676 C CA . LEU A 1 209 ? 14.847 -19.063 -7.420 1.00 88.69 209 LEU A CA 1
ATOM 1677 C C . LEU A 1 209 ? 15.094 -20.579 -7.357 1.00 88.69 209 LEU A C 1
ATOM 1679 O O . LEU A 1 209 ? 14.985 -21.257 -8.369 1.00 88.69 209 LEU A O 1
ATOM 1683 N N . MET A 1 210 ? 15.396 -21.139 -6.184 1.00 89.25 210 MET A N 1
ATOM 1684 C CA . MET A 1 210 ? 15.616 -22.585 -6.043 1.00 89.25 210 MET A CA 1
ATOM 1685 C C . MET A 1 210 ? 14.344 -23.379 -6.342 1.00 89.25 210 MET A C 1
ATOM 1687 O O . MET A 1 210 ? 14.406 -24.390 -7.040 1.00 89.25 210 MET A O 1
ATOM 1691 N N . ASN A 1 211 ? 13.185 -22.882 -5.900 1.00 91.25 211 ASN A N 1
ATOM 1692 C CA . ASN A 1 211 ? 11.899 -23.463 -6.270 1.00 91.25 211 ASN A CA 1
ATOM 1693 C C . ASN A 1 211 ? 11.656 -23.435 -7.791 1.00 91.25 211 ASN A C 1
ATOM 1695 O O . ASN A 1 211 ? 11.102 -24.394 -8.321 1.00 91.25 211 ASN A O 1
ATOM 1699 N N . SER A 1 212 ? 12.070 -22.378 -8.505 1.00 86.75 212 SER A N 1
ATOM 1700 C CA . SER A 1 212 ? 11.882 -22.297 -9.963 1.00 86.75 212 SER A CA 1
ATOM 1701 C C . SER A 1 212 ? 12.755 -23.290 -10.738 1.00 86.75 212 SER A C 1
ATOM 1703 O O . SER A 1 212 ? 12.383 -23.691 -11.840 1.00 86.75 212 SER A O 1
ATOM 1705 N N . VAL A 1 213 ? 13.874 -23.730 -10.148 1.00 89.31 213 VAL A N 1
ATOM 1706 C CA . VAL A 1 213 ? 14.709 -24.824 -10.667 1.00 89.31 213 VAL A CA 1
ATOM 1707 C C . VAL A 1 213 ? 14.087 -26.185 -10.354 1.00 89.31 213 VAL A C 1
ATOM 1709 O O . VAL A 1 213 ? 14.008 -27.041 -11.234 1.00 89.31 213 VAL A O 1
ATOM 1712 N N . ASN A 1 214 ? 13.658 -26.403 -9.108 1.00 86.12 214 ASN A N 1
ATOM 1713 C CA . ASN A 1 214 ? 12.993 -27.634 -8.692 1.00 86.12 214 ASN A CA 1
ATOM 1714 C C . ASN A 1 214 ? 11.995 -27.371 -7.554 1.00 86.12 214 ASN A C 1
ATOM 1716 O O . ASN A 1 214 ? 12.376 -27.155 -6.400 1.00 86.12 214 ASN A O 1
ATOM 1720 N N . ALA A 1 215 ? 10.708 -27.453 -7.889 1.00 87.75 215 ALA A N 1
ATOM 1721 C CA . ALA A 1 215 ? 9.628 -27.144 -6.963 1.00 87.75 215 ALA A CA 1
ATOM 1722 C C . ALA A 1 215 ? 9.447 -28.182 -5.841 1.00 87.75 215 ALA A C 1
ATOM 1724 O O . ALA A 1 215 ? 8.873 -27.839 -4.808 1.00 87.75 215 ALA A O 1
ATOM 1725 N N . ASP A 1 216 ? 9.952 -29.407 -6.018 1.00 91.75 216 ASP A N 1
ATOM 1726 C CA . ASP A 1 216 ? 9.804 -30.497 -5.046 1.00 91.75 216 ASP A CA 1
ATOM 1727 C C . ASP A 1 216 ? 10.835 -30.414 -3.909 1.00 91.75 216 ASP A C 1
ATOM 1729 O O . ASP A 1 216 ? 10.631 -30.984 -2.838 1.00 91.75 216 ASP A O 1
ATOM 1733 N N . LEU A 1 217 ? 11.948 -29.702 -4.124 1.00 90.44 217 LEU A N 1
ATOM 1734 C CA . LEU A 1 217 ? 13.024 -29.576 -3.135 1.00 90.44 217 LEU A CA 1
ATOM 1735 C C . LEU A 1 217 ? 12.797 -28.432 -2.148 1.00 90.44 217 LEU A C 1
ATOM 1737 O O . LEU A 1 217 ? 13.130 -28.554 -0.970 1.00 90.44 217 LEU A O 1
ATOM 1741 N N . VAL A 1 218 ? 12.288 -27.299 -2.632 1.00 90.44 218 VAL A N 1
ATOM 1742 C CA . VAL A 1 218 ? 12.181 -26.058 -1.858 1.00 90.44 218 VAL A CA 1
ATOM 1743 C C . VAL A 1 218 ? 10.863 -25.376 -2.208 1.00 90.44 218 VAL A C 1
ATOM 1745 O O . VAL A 1 218 ? 10.619 -25.171 -3.393 1.00 90.44 218 VAL A O 1
ATOM 1748 N N . PRO A 1 219 ? 10.014 -24.983 -1.241 1.00 90.06 219 PRO A N 1
ATOM 1749 C CA . PRO A 1 219 ? 8.789 -24.238 -1.528 1.00 90.06 219 PRO A CA 1
ATOM 1750 C C . PRO A 1 219 ? 9.086 -22.780 -1.908 1.00 90.06 219 PRO A C 1
ATOM 1752 O O . PRO A 1 219 ? 10.087 -22.207 -1.483 1.00 90.06 219 PRO A O 1
ATOM 1755 N N . ARG A 1 220 ? 8.182 -22.137 -2.656 1.00 87.69 220 ARG A N 1
ATOM 1756 C CA . ARG A 1 220 ? 8.245 -20.685 -2.924 1.00 87.69 220 ARG A CA 1
ATOM 1757 C C . ARG A 1 220 ? 8.139 -19.876 -1.631 1.00 87.69 220 ARG A C 1
ATOM 1759 O O . ARG A 1 220 ? 7.581 -20.363 -0.649 1.00 87.69 220 ARG A O 1
ATOM 1766 N N . ALA A 1 221 ? 8.635 -18.640 -1.659 1.00 94.00 221 ALA A N 1
ATOM 1767 C CA . ALA A 1 221 ? 8.350 -17.670 -0.605 1.00 94.00 221 ALA A CA 1
ATOM 1768 C C . ALA A 1 221 ? 6.832 -17.459 -0.448 1.00 94.00 221 ALA A C 1
ATOM 1770 O O . ALA A 1 221 ? 6.071 -17.547 -1.420 1.00 94.00 221 ALA A O 1
ATOM 1771 N N . CYS A 1 222 ? 6.392 -17.176 0.773 1.00 94.31 222 CYS A N 1
ATOM 1772 C CA . CYS A 1 222 ? 4.987 -16.985 1.108 1.00 94.31 222 CYS A CA 1
ATOM 1773 C C . CYS A 1 222 ? 4.602 -15.505 1.026 1.00 94.31 222 CYS A C 1
ATOM 1775 O O . CYS A 1 222 ? 5.378 -14.626 1.400 1.00 94.31 222 CYS A O 1
ATOM 1777 N N . CYS A 1 223 ? 3.371 -15.230 0.587 1.00 95.00 223 CYS A N 1
ATOM 1778 C CA . CYS A 1 223 ? 2.796 -13.890 0.657 1.00 95.00 223 CYS A CA 1
ATOM 1779 C C . CYS A 1 223 ? 2.306 -13.608 2.081 1.00 95.00 223 CYS A C 1
ATOM 1781 O O . CYS A 1 223 ? 1.313 -14.190 2.522 1.00 95.00 223 CYS A O 1
ATOM 1783 N N . VAL A 1 224 ? 3.000 -12.730 2.802 1.00 96.75 224 VAL A N 1
ATOM 1784 C CA . VAL A 1 224 ? 2.749 -12.455 4.224 1.00 96.75 224 VAL A CA 1
ATOM 1785 C C . VAL A 1 224 ? 2.709 -10.951 4.513 1.00 96.75 224 VAL A C 1
ATOM 1787 O O . VAL A 1 224 ? 3.267 -10.165 3.740 1.00 96.75 224 VAL A O 1
ATOM 1790 N N . PRO A 1 225 ? 2.072 -10.523 5.620 1.00 95.88 225 PRO A N 1
ATOM 1791 C CA . PRO A 1 225 ? 2.122 -9.132 6.057 1.00 95.88 225 PRO A CA 1
ATOM 1792 C C . PRO A 1 225 ? 3.557 -8.688 6.352 1.00 95.88 225 PRO A C 1
ATOM 1794 O O . PRO A 1 225 ? 4.302 -9.377 7.047 1.00 95.88 225 PRO A O 1
ATOM 1797 N N . THR A 1 226 ? 3.940 -7.522 5.837 1.00 94.50 226 THR A N 1
ATOM 1798 C CA . THR A 1 226 ? 5.233 -6.877 6.130 1.00 94.50 226 THR A CA 1
ATOM 1799 C C . THR A 1 226 ? 5.085 -5.639 6.998 1.00 94.50 226 THR A C 1
ATOM 1801 O O . THR A 1 226 ? 6.046 -5.231 7.645 1.00 94.50 226 THR A O 1
ATOM 1804 N N . THR A 1 227 ? 3.897 -5.038 6.989 1.00 94.06 227 THR A N 1
ATOM 1805 C CA . THR A 1 227 ? 3.573 -3.830 7.745 1.00 94.06 227 THR A CA 1
ATOM 1806 C C . THR A 1 227 ? 2.186 -4.002 8.334 1.00 94.06 227 THR A C 1
ATOM 1808 O O . THR A 1 227 ? 1.246 -4.356 7.614 1.00 94.06 227 THR A O 1
ATOM 1811 N N . LEU A 1 228 ? 2.083 -3.787 9.642 1.00 95.75 228 LEU A N 1
ATOM 1812 C CA . LEU A 1 228 ? 0.860 -3.948 10.409 1.00 95.75 228 LEU A CA 1
ATOM 1813 C C . LEU A 1 228 ? 0.592 -2.673 11.214 1.00 95.75 228 LEU A C 1
ATOM 1815 O O . LEU A 1 228 ? 1.525 -2.057 11.731 1.00 95.75 228 LEU A O 1
ATOM 1819 N N . ASN A 1 229 ? -0.680 -2.300 11.320 1.00 95.12 229 ASN A N 1
ATOM 1820 C CA . ASN A 1 229 ? -1.147 -1.134 12.057 1.00 95.12 229 ASN A CA 1
ATOM 1821 C C . ASN A 1 229 ? -1.960 -1.551 13.297 1.00 95.12 229 ASN A C 1
ATOM 1823 O O . ASN A 1 229 ? -2.615 -2.603 13.307 1.00 95.12 229 ASN A O 1
ATOM 1827 N N . PRO A 1 230 ? -1.924 -0.737 14.367 1.00 97.44 230 PRO A N 1
ATOM 1828 C CA . PRO A 1 230 ? -2.738 -0.964 15.548 1.00 97.44 230 PRO A CA 1
ATOM 1829 C C . PRO A 1 230 ? -4.180 -0.488 15.361 1.00 97.44 230 PRO A C 1
ATOM 1831 O O . PRO A 1 230 ? -4.447 0.446 14.607 1.00 97.44 230 PRO A O 1
ATOM 1834 N N . ILE A 1 231 ? -5.091 -1.041 16.164 1.00 94.50 231 ILE A N 1
ATOM 1835 C CA . ILE A 1 231 ? -6.456 -0.521 16.319 1.00 94.50 231 ILE A CA 1
ATOM 1836 C C . ILE A 1 231 ? -6.750 -0.169 17.779 1.00 94.50 231 ILE A C 1
ATOM 1838 O O . ILE A 1 231 ? -6.284 -0.835 18.708 1.00 94.50 231 ILE A O 1
ATOM 1842 N N . SER A 1 232 ? -7.557 0.867 17.990 1.00 94.12 232 SER A N 1
ATOM 1843 C CA . SER A 1 232 ? -8.094 1.227 19.305 1.00 94.12 232 SER A CA 1
ATOM 1844 C C . SER A 1 232 ? -9.423 0.514 19.539 1.00 94.12 232 SER A C 1
ATOM 1846 O O . SER A 1 232 ? -10.350 0.660 18.746 1.00 94.12 232 SER A O 1
ATOM 1848 N N . MET A 1 233 ? -9.532 -0.230 20.639 1.00 92.88 233 MET A N 1
ATOM 1849 C CA . MET A 1 233 ? -10.746 -0.945 21.031 1.00 92.88 233 MET A CA 1
ATOM 1850 C C . MET A 1 233 ? -11.214 -0.516 22.417 1.00 92.88 233 MET A C 1
ATOM 1852 O O . MET A 1 233 ? -10.433 -0.446 23.371 1.00 92.88 233 MET A O 1
ATOM 1856 N N . LEU A 1 234 ? -12.511 -0.248 22.510 1.00 92.44 234 LEU A N 1
ATOM 1857 C CA . LEU A 1 234 ? -13.240 0.012 23.738 1.00 92.44 234 LEU A CA 1
ATOM 1858 C C . LEU A 1 234 ? -13.983 -1.267 24.127 1.00 92.44 234 LEU A C 1
ATOM 1860 O O . LEU A 1 234 ? -14.845 -1.724 23.378 1.00 92.44 234 LEU A O 1
ATOM 1864 N N . PHE A 1 235 ? -13.670 -1.839 25.285 1.00 92.56 235 PHE A N 1
ATOM 1865 C CA . PHE A 1 235 ? -14.283 -3.085 25.746 1.00 92.56 235 PHE A CA 1
ATOM 1866 C C . PHE A 1 235 ? -14.674 -3.020 27.226 1.00 92.56 235 PHE A C 1
ATOM 1868 O O . PHE A 1 235 ? -14.140 -2.211 27.990 1.00 92.56 235 PHE A O 1
ATOM 1875 N N . MET A 1 236 ? -15.627 -3.856 27.632 1.00 91.19 236 MET A N 1
ATOM 1876 C CA . MET A 1 236 ? -15.969 -4.075 29.034 1.00 91.19 236 MET A CA 1
ATOM 1877 C C . MET A 1 236 ? -15.049 -5.134 29.636 1.00 91.19 236 MET A C 1
ATOM 1879 O O . MET A 1 236 ? -14.914 -6.234 29.104 1.00 91.19 236 MET A O 1
ATOM 1883 N N . ASN A 1 237 ? -14.408 -4.801 30.755 1.00 86.94 237 ASN A N 1
ATOM 1884 C CA . ASN A 1 237 ? -13.615 -5.759 31.519 1.00 86.94 237 ASN A CA 1
ATOM 1885 C C . ASN A 1 237 ? -14.496 -6.634 32.437 1.00 86.94 237 ASN A C 1
ATOM 1887 O O . ASN A 1 237 ? -15.697 -6.406 32.572 1.00 86.94 237 ASN A O 1
ATOM 1891 N N . GLU A 1 238 ? -13.882 -7.593 33.136 1.00 86.38 238 GLU A N 1
ATOM 1892 C CA . GLU A 1 238 ? -14.558 -8.513 34.075 1.00 86.38 238 GLU A CA 1
ATOM 1893 C C . GLU A 1 238 ? -15.301 -7.805 35.227 1.00 86.38 238 GLU A C 1
ATOM 1895 O O . GLU A 1 238 ? -16.171 -8.385 35.867 1.00 86.38 238 GLU A O 1
ATOM 1900 N N . HIS A 1 239 ? -14.994 -6.530 35.481 1.00 87.56 239 HIS A N 1
ATOM 1901 C CA . HIS A 1 239 ? -15.651 -5.699 36.489 1.00 87.56 239 HIS A CA 1
ATOM 1902 C C . HIS A 1 239 ? -16.677 -4.733 35.884 1.00 87.56 239 HIS A C 1
ATOM 1904 O O . HIS A 1 239 ? -17.014 -3.732 36.519 1.00 87.56 239 HIS A O 1
ATOM 1910 N N . THR A 1 240 ? -17.153 -4.982 34.658 1.00 84.94 240 THR A N 1
ATOM 1911 C CA . THR A 1 240 ? -18.111 -4.132 33.920 1.00 84.94 240 THR A CA 1
ATOM 1912 C C . THR A 1 240 ? -17.648 -2.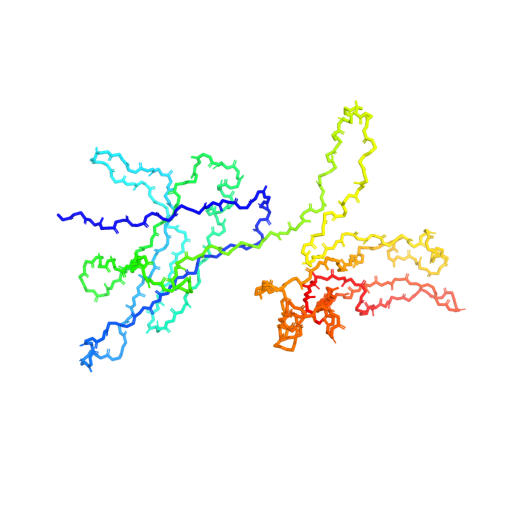682 33.733 1.00 84.94 240 THR A C 1
ATOM 1914 O O . THR A 1 240 ? -18.446 -1.777 33.497 1.00 84.94 240 THR A O 1
ATOM 1917 N N . LYS A 1 241 ? -16.339 -2.432 33.835 1.00 89.81 241 LYS A N 1
ATOM 1918 C CA . LYS A 1 241 ? -15.750 -1.122 33.564 1.00 89.81 241 LYS A CA 1
ATOM 1919 C C . LYS A 1 241 ? -15.345 -1.048 32.104 1.00 89.81 241 LYS A C 1
ATOM 1921 O O . LYS A 1 241 ? -14.733 -1.970 31.566 1.00 89.81 241 LYS A O 1
ATOM 1926 N N . VAL A 1 242 ? -15.649 0.088 31.497 1.00 91.69 242 VAL A N 1
ATOM 1927 C CA . VAL A 1 242 ? -15.262 0.402 30.127 1.00 91.69 242 VAL A CA 1
ATOM 1928 C C . VAL A 1 242 ? -13.779 0.778 30.096 1.00 91.69 242 VAL A C 1
ATOM 1930 O O . VAL A 1 242 ? -13.348 1.678 30.819 1.00 91.69 242 VAL A O 1
ATOM 1933 N N . VAL A 1 243 ? -12.995 0.086 29.269 1.00 93.62 243 VAL A N 1
ATOM 1934 C CA . VAL A 1 243 ? -11.549 0.286 29.112 1.00 93.62 243 VAL A CA 1
ATOM 1935 C C . VAL A 1 243 ? -11.223 0.519 27.638 1.00 93.62 243 VAL A C 1
ATOM 1937 O O . VAL A 1 243 ? -11.658 -0.240 26.775 1.00 93.62 243 VAL A O 1
ATOM 1940 N N . LEU A 1 244 ? -10.439 1.562 27.354 1.00 93.12 244 LEU A N 1
ATOM 1941 C CA . LEU A 1 244 ? -9.878 1.830 26.029 1.00 93.12 244 LEU A CA 1
ATOM 1942 C C . LEU A 1 244 ? -8.462 1.253 25.948 1.00 93.12 244 LEU A C 1
ATOM 1944 O O . LEU A 1 244 ? -7.627 1.541 26.808 1.00 93.12 244 LEU A O 1
ATOM 1948 N N . LYS A 1 245 ? -8.173 0.469 24.908 1.00 93.31 245 LYS A N 1
ATOM 1949 C CA . LYS A 1 245 ? -6.849 -0.122 24.685 1.00 93.31 245 LYS A CA 1
ATOM 1950 C C . LYS A 1 245 ? -6.479 -0.133 23.207 1.00 93.31 245 LYS A C 1
ATOM 1952 O O . LYS A 1 245 ? -7.318 -0.401 22.355 1.00 93.31 245 LYS A O 1
ATOM 1957 N N . ASN A 1 246 ? -5.199 0.095 22.922 1.00 94.38 246 ASN A N 1
ATOM 1958 C CA . ASN A 1 246 ? -4.636 -0.055 21.582 1.00 94.38 246 ASN A CA 1
ATOM 1959 C C . ASN A 1 246 ? -4.029 -1.449 21.430 1.00 94.38 246 ASN A C 1
ATOM 1961 O O . ASN A 1 246 ? -3.121 -1.817 22.180 1.00 94.38 246 ASN A O 1
ATOM 1965 N N . TYR A 1 247 ? -4.523 -2.209 20.461 1.00 93.50 247 TYR A N 1
ATOM 1966 C CA . TYR A 1 247 ? -4.020 -3.530 20.110 1.00 93.50 247 TYR A CA 1
ATOM 1967 C C . TYR A 1 247 ? -3.137 -3.405 18.877 1.00 93.50 247 TYR A C 1
ATOM 1969 O O . TYR A 1 247 ? -3.587 -2.915 17.844 1.00 93.50 247 TYR A O 1
ATOM 1977 N N . GLN A 1 248 ? -1.872 -3.798 19.023 1.00 97.00 248 GLN A N 1
ATOM 1978 C CA . GLN A 1 248 ? -0.900 -3.791 17.932 1.00 97.00 248 GLN A CA 1
ATOM 1979 C C . GLN A 1 248 ? -1.179 -4.936 16.962 1.00 97.00 248 GLN A C 1
ATOM 1981 O O . GLN A 1 248 ? -1.800 -5.926 17.344 1.00 97.00 248 GLN A O 1
ATOM 1986 N N . ASP A 1 249 ? -0.689 -4.791 15.734 1.00 95.75 249 ASP A N 1
ATOM 1987 C CA . ASP A 1 249 ? -0.657 -5.860 14.735 1.00 95.75 249 ASP A CA 1
ATOM 1988 C C . ASP A 1 249 ? -2.031 -6.413 14.310 1.00 95.75 249 ASP A C 1
ATOM 1990 O O . ASP A 1 249 ? -2.166 -7.587 13.970 1.00 95.75 249 ASP A O 1
ATOM 1994 N N . MET A 1 250 ? -3.065 -5.566 14.325 1.00 95.06 250 MET A N 1
ATOM 1995 C CA . MET A 1 250 ? -4.449 -5.984 14.062 1.00 95.06 250 MET A CA 1
ATOM 1996 C C . MET A 1 250 ? -4.902 -5.736 12.621 1.00 95.06 250 MET A C 1
ATOM 1998 O O . MET A 1 250 ? -5.805 -6.430 12.151 1.00 95.06 250 MET A O 1
ATOM 2002 N N . GLU A 1 251 ? -4.300 -4.766 11.930 1.00 96.12 251 GLU A N 1
ATOM 2003 C CA . GLU A 1 251 ? -4.617 -4.387 10.550 1.00 96.12 251 GLU A CA 1
ATOM 2004 C C . GLU A 1 251 ? -3.400 -4.578 9.638 1.00 96.12 251 GLU A C 1
ATOM 2006 O O . GLU A 1 251 ? -2.305 -4.119 9.950 1.00 96.12 251 GLU A O 1
ATOM 2011 N N . VAL A 1 252 ? -3.586 -5.222 8.485 1.00 95.88 252 VAL A N 1
ATOM 2012 C CA . VAL A 1 252 ? -2.557 -5.334 7.447 1.00 95.88 252 VAL A CA 1
ATOM 2013 C C . VAL A 1 252 ? -2.530 -4.065 6.603 1.00 95.88 252 VAL A C 1
ATOM 2015 O O . VAL A 1 252 ? -3.513 -3.732 5.943 1.00 95.88 252 VAL A O 1
ATOM 2018 N N . ASP A 1 253 ? -1.369 -3.412 6.563 1.00 93.75 253 ASP A N 1
ATOM 2019 C CA . ASP A 1 253 ? -1.105 -2.235 5.727 1.00 93.75 253 ASP A CA 1
ATOM 2020 C C . ASP A 1 253 ? -0.331 -2.611 4.452 1.00 93.75 253 ASP A C 1
ATOM 2022 O O . ASP A 1 253 ? -0.661 -2.170 3.351 1.00 93.75 253 ASP A O 1
ATOM 2026 N N . GLY A 1 254 ? 0.644 -3.521 4.575 1.00 91.25 254 GLY A N 1
ATOM 2027 C CA . GLY A 1 254 ? 1.505 -3.949 3.470 1.00 91.25 254 GLY A CA 1
ATOM 2028 C C . GLY A 1 254 ? 1.749 -5.456 3.433 1.00 91.25 254 GLY A C 1
ATOM 2029 O O . GLY A 1 254 ? 1.877 -6.098 4.477 1.00 91.25 254 GLY A O 1
ATOM 2030 N N . CYS A 1 255 ? 1.855 -6.004 2.219 1.00 94.38 255 CYS A N 1
ATOM 2031 C CA . CYS A 1 255 ? 2.176 -7.407 1.951 1.00 94.38 255 CYS A CA 1
ATOM 2032 C C . CYS A 1 255 ? 3.501 -7.537 1.196 1.00 94.38 255 CYS A C 1
ATOM 2034 O O . CYS A 1 255 ? 3.873 -6.659 0.417 1.00 94.38 255 CYS A O 1
ATOM 2036 N N . GLY A 1 256 ? 4.183 -8.662 1.387 1.00 93.56 256 GLY A N 1
ATOM 2037 C CA . GLY A 1 256 ? 5.419 -8.978 0.684 1.00 93.56 256 GLY A CA 1
ATOM 2038 C C . GLY A 1 256 ? 5.725 -10.469 0.676 1.00 93.56 256 GLY A C 1
ATOM 2039 O O . GLY A 1 256 ? 5.026 -11.268 1.299 1.00 93.56 256 GLY A O 1
ATOM 2040 N N . CYS A 1 257 ? 6.783 -10.838 -0.039 1.00 94.25 257 CYS A N 1
ATOM 2041 C CA . CYS A 1 257 ? 7.220 -12.225 -0.183 1.00 94.25 257 CYS A CA 1
ATOM 2042 C C . CYS A 1 257 ? 8.350 -12.535 0.804 1.00 94.25 257 CYS A C 1
ATOM 2044 O O . CYS A 1 257 ? 9.407 -11.896 0.748 1.00 94.25 257 CYS A O 1
ATOM 2046 N N . ARG A 1 258 ? 8.139 -13.496 1.711 1.00 91.06 258 ARG A N 1
ATOM 2047 C CA . ARG A 1 258 ? 9.139 -13.914 2.709 1.00 91.06 258 ARG A CA 1
ATOM 2048 C C . ARG A 1 258 ? 9.310 -15.419 2.816 1.00 91.06 258 ARG A C 1
ATOM 2050 O O . ARG A 1 258 ? 8.347 -16.157 2.509 1.00 91.06 258 ARG A O 1
#

Organism: NCBI:txid174260

Secondary structure (DSSP, 8-state):
-------B-PPPPS---EEEEEEEEEEPPPTT-TTS-TT--EEEEEEEEEE--BTTBPPEEEEEEEEEE-SSEEEEEE-HHHHHHHHH-GGG---EEEEEEESSSS--------TTS-GGGS-EEEEEE-------------------------PBSEEE--EEEHHHHT-TTTEEE-SEEE--EEESB-PSSPPTTS---HHHHHHHHHHHH-TTTSPPPPEEEEEEEEEEEEEE-TTS-EEEEEEEEEEEEEEEE-

Mean predicted aligned error: 19.1 Å

Solvent-accessible surface area (backbone atoms only — not comparable to full-atom values): 15738 Å² total; per-residue (Å²): 134,82,79,78,79,61,70,52,69,78,86,79,74,98,72,66,52,57,80,42,28,34,41,38,44,79,47,79,78,72,94,81,65,88,83,64,76,93,75,72,53,32,36,40,38,34,26,37,34,74,38,83,49,52,97,95,42,80,54,45,64,43,83,66,38,74,48,78,45,73,69,79,45,79,46,76,39,63,41,36,74,59,53,54,50,29,66,78,36,70,94,57,61,59,26,36,40,74,45,43,43,52,87,75,72,72,74,71,64,81,78,83,74,58,91,81,56,60,84,91,67,59,72,46,82,48,73,41,56,54,86,73,88,79,74,87,74,83,69,80,78,77,88,70,95,67,95,66,79,83,71,76,77,77,43,60,53,34,73,41,94,38,74,49,47,28,64,85,73,68,40,54,88,40,38,74,32,63,70,47,50,69,27,37,44,47,45,44,46,42,56,68,84,67,65,85,85,25,76,56,44,75,65,26,52,52,37,13,48,48,16,73,77,39,62,90,82,33,66,57,26,42,32,35,71,74,36,61,37,63,45,72,38,33,28,49,48,100,80,74,45,81,43,81,46,76,43,73,72,56,22,54,75,37,39,21,32,72